Protein AF-0000000072984650 (afdb_homodimer)

Structure (mmCIF, N/CA/C/O backbone):
data_AF-0000000072984650-model_v1
#
loop_
_entity.id
_entity.type
_entity.pdbx_description
1 polymer 'Uncharacterized protein'
#
loop_
_atom_site.group_PDB
_atom_site.id
_atom_site.type_symbol
_atom_site.label_atom_id
_atom_site.label_alt_id
_atom_site.label_comp_id
_atom_site.label_asym_id
_atom_site.label_entity_id
_atom_site.label_seq_id
_atom_site.pdbx_PDB_ins_code
_atom_site.Cartn_x
_atom_site.Cartn_y
_atom_site.Cartn_z
_atom_site.occupancy
_atom_site.B_iso_or_equiv
_atom_site.auth_seq_id
_atom_site.auth_comp_id
_atom_site.auth_asym_id
_atom_site.auth_atom_id
_atom_site.pdbx_PDB_model_num
ATOM 1 N N . MET A 1 1 ? -45.031 -13.312 -34.312 1 31.48 1 MET A N 1
ATOM 2 C CA . MET A 1 1 ? -43.688 -13.422 -34.844 1 31.48 1 MET A CA 1
ATOM 3 C C . MET A 1 1 ? -42.812 -12.281 -34.344 1 31.48 1 MET A C 1
ATOM 5 O O . MET A 1 1 ? -41.562 -12.383 -34.406 1 31.48 1 MET A O 1
ATOM 9 N N . LYS A 1 2 ? -43.344 -11.195 -33.969 1 51.09 2 LYS A N 1
ATOM 10 C CA . LYS A 1 2 ? -42.562 -10.039 -33.531 1 51.09 2 LYS A CA 1
ATOM 11 C C . LYS A 1 2 ? -42 -10.266 -32.125 1 51.09 2 LYS A C 1
ATOM 13 O O . LYS A 1 2 ? -40.875 -9.844 -31.844 1 51.09 2 LYS A O 1
ATOM 18 N N . LYS A 1 3 ? -42.75 -10.883 -31.422 1 61.66 3 LYS A N 1
ATOM 19 C CA . LYS A 1 3 ? -42.312 -11.086 -30.047 1 61.66 3 LYS A CA 1
ATOM 20 C C . LYS A 1 3 ? -41.094 -12.023 -29.984 1 61.66 3 LYS A C 1
ATOM 22 O O . LYS A 1 3 ? -40.219 -11.859 -29.125 1 61.66 3 LYS A O 1
ATOM 27 N N . ASN A 1 4 ? -41.062 -12.828 -30.891 1 61 4 ASN A N 1
ATOM 28 C CA . ASN A 1 4 ? -39.938 -13.781 -30.906 1 61 4 ASN A CA 1
ATOM 29 C C . ASN A 1 4 ? -38.656 -13.141 -31.375 1 61 4 ASN A C 1
ATOM 31 O O . ASN A 1 4 ? -37.562 -13.492 -30.906 1 61 4 ASN A O 1
ATOM 35 N N . ILE A 1 5 ? -38.719 -12.086 -32.156 1 64.81 5 ILE A N 1
ATOM 36 C CA . ILE A 1 5 ? -37.531 -11.398 -32.688 1 64.81 5 ILE A CA 1
ATOM 37 C C . ILE A 1 5 ? -36.906 -10.516 -31.609 1 64.81 5 ILE A C 1
ATOM 39 O O . ILE A 1 5 ? -35.688 -10.445 -31.484 1 64.81 5 ILE A O 1
ATOM 43 N N . ASP A 1 6 ? -37.844 -9.969 -30.734 1 66.31 6 ASP A N 1
ATOM 44 C CA . ASP A 1 6 ? -37.344 -9.078 -29.688 1 66.31 6 ASP A CA 1
ATOM 45 C C . ASP A 1 6 ? -36.562 -9.859 -28.625 1 66.31 6 ASP A C 1
ATOM 47 O O . ASP A 1 6 ? -35.562 -9.398 -28.125 1 66.31 6 ASP A O 1
ATOM 51 N N . PHE A 1 7 ? -36.938 -11.18 -28.516 1 66.88 7 PHE A N 1
ATOM 52 C CA . PHE A 1 7 ? -36.25 -12.023 -27.531 1 66.88 7 PHE A CA 1
ATOM 53 C C . PHE A 1 7 ? -34.875 -12.461 -28.062 1 66.88 7 PHE A C 1
ATOM 55 O O . PHE A 1 7 ? -33.906 -12.5 -27.312 1 66.88 7 PHE A O 1
ATOM 62 N N . GLY A 1 8 ? -34.812 -12.625 -29.266 1 59.78 8 GLY A N 1
ATOM 63 C CA . GLY A 1 8 ? -33.562 -13.023 -29.875 1 59.78 8 GLY A CA 1
ATOM 64 C C . GLY A 1 8 ? -32.5 -11.922 -29.859 1 59.78 8 GLY A C 1
ATOM 65 O O . GLY A 1 8 ? -31.328 -12.188 -29.594 1 59.78 8 GLY A O 1
ATOM 66 N N . LYS A 1 9 ? -32.969 -10.742 -30.047 1 65.94 9 LYS A N 1
ATOM 67 C CA . LYS A 1 9 ? -32.062 -9.594 -30.062 1 65.94 9 LYS A CA 1
ATOM 68 C C . LYS A 1 9 ? -31.547 -9.289 -28.672 1 65.94 9 LYS A C 1
ATOM 70 O O . LYS A 1 9 ? -30.359 -9 -28.5 1 65.94 9 LYS A O 1
ATOM 75 N N . ASN A 1 10 ? -32.438 -9.5 -27.719 1 69 10 ASN A N 1
ATOM 76 C CA . ASN A 1 10 ? -32.031 -9.289 -26.344 1 69 10 ASN A CA 1
ATOM 77 C C . ASN A 1 10 ? -31.047 -10.359 -25.875 1 69 10 ASN A C 1
ATOM 79 O O . ASN A 1 10 ? -30.094 -10.062 -25.141 1 69 10 ASN A O 1
ATOM 83 N N . ALA A 1 11 ? -31.25 -11.531 -26.406 1 66.94 11 ALA A N 1
ATOM 84 C CA . ALA A 1 11 ? -30.359 -12.625 -26.062 1 66.94 11 ALA A CA 1
ATOM 85 C C . ALA A 1 11 ? -28.984 -12.445 -26.719 1 66.94 11 ALA A C 1
ATOM 87 O O . ALA A 1 11 ? -27.953 -12.656 -26.078 1 66.94 11 ALA A O 1
ATOM 88 N N . MET A 1 12 ? -28.969 -11.969 -27.844 1 70.25 12 MET A N 1
ATOM 89 C CA . MET A 1 12 ? -27.734 -11.719 -28.562 1 70.25 12 MET A CA 1
ATOM 90 C C . MET A 1 12 ? -26.953 -10.562 -27.953 1 70.25 12 MET A C 1
ATOM 92 O O . MET A 1 12 ? -25.734 -10.625 -27.828 1 70.25 12 MET A O 1
ATOM 96 N N . GLN A 1 13 ? -27.641 -9.523 -27.5 1 68.12 13 GLN A N 1
ATOM 97 C CA . GLN A 1 13 ? -27.031 -8.367 -26.844 1 68.12 13 GLN A CA 1
ATOM 98 C C . GLN A 1 13 ? -26.453 -8.75 -25.484 1 68.12 13 GLN A C 1
ATOM 100 O O . GLN A 1 13 ? -25.359 -8.305 -25.125 1 68.12 13 GLN A O 1
ATOM 105 N N . GLN A 1 14 ? -27.172 -9.703 -24.797 1 67.62 14 GLN A N 1
ATOM 106 C CA . GLN A 1 14 ? -26.688 -10.18 -23.516 1 67.62 14 GLN A CA 1
ATOM 107 C C . GLN A 1 14 ? -25.469 -11.07 -23.672 1 67.62 14 GLN A C 1
ATOM 109 O O . GLN A 1 14 ? -24.516 -10.977 -22.891 1 67.62 14 GLN A O 1
ATOM 114 N N . ASN A 1 15 ? -25.562 -11.875 -24.672 1 66.75 15 ASN A N 1
ATOM 115 C CA . ASN A 1 15 ? -24.422 -12.734 -24.953 1 66.75 15 ASN A CA 1
ATOM 116 C C . ASN A 1 15 ? -23.188 -11.914 -25.344 1 66.75 15 ASN A C 1
ATOM 118 O O . ASN A 1 15 ? -22.062 -12.234 -24.922 1 66.75 15 ASN A O 1
ATOM 122 N N . THR A 1 16 ? -23.391 -10.938 -26.078 1 66.62 16 THR A N 1
ATOM 123 C CA . THR A 1 16 ? -22.297 -10.07 -26.5 1 66.62 16 THR A CA 1
ATOM 124 C C . THR A 1 16 ? -21.719 -9.297 -25.312 1 66.62 16 THR A C 1
ATOM 126 O O . THR A 1 16 ? -20.516 -9.148 -25.188 1 66.62 16 THR A O 1
ATOM 129 N N . ARG A 1 17 ? -22.656 -8.852 -24.469 1 63.81 17 ARG A N 1
ATOM 130 C CA . ARG A 1 17 ? -22.203 -8.141 -23.266 1 63.81 17 ARG A CA 1
ATOM 131 C C . ARG A 1 17 ? -21.406 -9.062 -22.344 1 63.81 17 ARG A C 1
ATOM 133 O O . ARG A 1 17 ? -20.391 -8.656 -21.781 1 63.81 17 ARG A O 1
ATOM 140 N N . ARG A 1 18 ? -21.922 -10.281 -22.344 1 64.38 18 ARG A N 1
ATOM 141 C CA . ARG A 1 18 ? -21.219 -11.266 -21.516 1 64.38 18 ARG A CA 1
ATOM 142 C C . ARG A 1 18 ? -19.844 -11.562 -22.078 1 64.38 18 ARG A C 1
ATOM 144 O O . ARG A 1 18 ? -18.875 -11.68 -21.328 1 64.38 18 ARG A O 1
ATOM 151 N N . GLU A 1 19 ? -19.781 -11.625 -23.312 1 66.94 19 GLU A N 1
ATOM 152 C CA . GLU A 1 19 ? -18.5 -11.898 -23.969 1 66.94 19 GLU A CA 1
ATOM 153 C C . GLU A 1 19 ? -17.531 -10.75 -23.75 1 66.94 19 GLU A C 1
ATOM 155 O O . GLU A 1 19 ? -16.344 -10.969 -23.5 1 66.94 19 GLU A O 1
ATOM 160 N N . VAL A 1 20 ? -18.016 -9.586 -23.812 1 64 20 VAL A N 1
ATOM 161 C CA . VAL A 1 20 ? -17.172 -8.406 -23.625 1 64 20 VAL A CA 1
ATOM 162 C C . VAL A 1 20 ? -16.688 -8.352 -22.172 1 64 20 VAL A C 1
ATOM 164 O O . VAL A 1 20 ? -15.516 -8.047 -21.922 1 64 20 VAL A O 1
ATOM 167 N N . MET A 1 21 ? -17.516 -8.672 -21.266 1 66.75 21 MET A N 1
ATOM 168 C CA . MET A 1 21 ? -17.156 -8.648 -19.844 1 66.75 21 MET A CA 1
ATOM 169 C C . MET A 1 21 ? -16.109 -9.703 -19.531 1 66.75 21 MET A C 1
ATOM 171 O O . MET A 1 21 ? -15.172 -9.453 -18.766 1 66.75 21 MET A O 1
ATOM 175 N N . VAL A 1 22 ? -16.328 -10.797 -20.234 1 66.88 22 VAL A N 1
ATOM 176 C CA . VAL A 1 22 ? -15.367 -11.883 -20.031 1 66.88 22 VAL A CA 1
ATOM 177 C C . VAL A 1 22 ? -14 -11.469 -20.578 1 66.88 22 VAL A C 1
ATOM 179 O O . VAL A 1 22 ? -12.977 -11.688 -19.922 1 66.88 22 VAL A O 1
ATOM 182 N N . ARG A 1 23 ? -14.047 -10.836 -21.703 1 69.19 23 ARG A N 1
ATOM 183 C CA . ARG A 1 23 ? -12.797 -10.398 -22.312 1 69.19 23 ARG A CA 1
ATOM 184 C C . ARG A 1 23 ? -12.102 -9.352 -21.453 1 69.19 23 ARG A C 1
ATOM 186 O O . ARG A 1 23 ? -10.883 -9.383 -21.281 1 69.19 23 ARG A O 1
ATOM 193 N N . LEU A 1 24 ? -12.875 -8.453 -20.859 1 68.75 24 LEU A N 1
ATOM 194 C CA . LEU A 1 24 ? -12.328 -7.398 -20.016 1 68.75 24 LEU A CA 1
ATOM 195 C C . LEU A 1 24 ? -11.727 -7.98 -18.734 1 68.75 24 LEU A C 1
ATOM 197 O O . LEU A 1 24 ? -10.648 -7.566 -18.312 1 68.75 24 LEU A O 1
ATOM 201 N N . ASN A 1 25 ? -12.414 -8.992 -18.359 1 74.81 25 ASN A N 1
ATOM 202 C CA . ASN A 1 25 ? -11.93 -9.633 -17.141 1 74.81 25 ASN A CA 1
ATOM 203 C C . ASN A 1 25 ? -10.641 -10.414 -17.391 1 74.81 25 ASN A C 1
ATOM 205 O O . ASN A 1 25 ? -9.734 -10.422 -16.547 1 74.81 25 ASN A O 1
ATOM 209 N N . ASN A 1 26 ? -10.57 -10.891 -18.578 1 79.12 26 ASN A N 1
ATOM 210 C CA . ASN A 1 26 ? -9.352 -11.617 -18.906 1 79.12 26 ASN A CA 1
ATOM 211 C C . ASN A 1 26 ? -8.164 -10.672 -19.062 1 79.12 26 ASN A C 1
ATOM 213 O O . ASN A 1 26 ? -7.047 -11 -18.656 1 79.12 26 ASN A O 1
ATOM 217 N N . ARG A 1 27 ? -8.477 -9.602 -19.609 1 82.38 27 ARG A N 1
ATOM 218 C CA . ARG A 1 27 ? -7.414 -8.609 -19.734 1 82.38 27 ARG A CA 1
ATOM 219 C C . ARG A 1 27 ? -6.949 -8.117 -18.375 1 82.38 27 ARG A C 1
ATOM 221 O O . ARG A 1 27 ? -5.746 -7.977 -18.141 1 82.38 27 ARG A O 1
ATOM 228 N N . LYS A 1 28 ? -7.91 -7.93 -17.562 1 86.5 28 LYS A N 1
ATOM 229 C CA . LYS A 1 28 ? -7.57 -7.496 -16.203 1 86.5 28 LYS A CA 1
ATOM 230 C C . LYS A 1 28 ? -6.766 -8.562 -15.477 1 86.5 28 LYS A C 1
ATOM 232 O O . LYS A 1 28 ? -5.824 -8.25 -14.742 1 86.5 28 LYS A O 1
ATOM 237 N N . LEU A 1 29 ? -7.129 -9.703 -15.68 1 88.56 29 LEU A N 1
ATOM 238 C CA . LEU A 1 29 ? -6.422 -10.812 -15.055 1 88.56 29 LEU A CA 1
ATOM 239 C C . LEU A 1 29 ? -4.98 -10.883 -15.539 1 88.56 29 LEU A C 1
ATOM 241 O O . LEU A 1 29 ? -4.062 -11.094 -14.742 1 88.56 29 LEU A O 1
ATOM 245 N N . LYS A 1 30 ? -4.863 -10.703 -16.781 1 87.94 30 LYS A N 1
ATOM 246 C CA . LYS A 1 30 ? -3.518 -10.719 -17.359 1 87.94 30 LYS A CA 1
ATOM 247 C C . LYS A 1 30 ? -2.662 -9.602 -16.75 1 87.94 30 LYS A C 1
ATOM 249 O O . LYS A 1 30 ? -1.501 -9.82 -16.406 1 87.94 30 LYS A O 1
ATOM 254 N N . VAL A 1 31 ? -3.273 -8.5 -16.641 1 88.12 31 VAL A N 1
ATOM 255 C CA . VAL A 1 31 ? -2.561 -7.348 -16.094 1 88.12 31 VAL A CA 1
ATOM 256 C C . VAL A 1 31 ? -2.16 -7.629 -14.648 1 88.12 31 VAL A C 1
ATOM 258 O O . VAL A 1 31 ? -1.045 -7.305 -14.227 1 88.12 31 VAL A O 1
ATOM 261 N N . ILE A 1 32 ? -2.998 -8.227 -13.906 1 91.06 32 ILE A N 1
ATOM 262 C CA . ILE A 1 32 ? -2.727 -8.555 -12.508 1 91.06 32 ILE A CA 1
ATOM 263 C C . ILE A 1 32 ? -1.545 -9.523 -12.422 1 91.06 32 ILE A C 1
ATOM 265 O O . ILE A 1 32 ? -0.647 -9.344 -11.602 1 91.06 32 ILE A O 1
ATOM 269 N N . LEU A 1 33 ? -1.54 -10.453 -13.234 1 90.5 33 LEU A N 1
ATOM 270 C CA . LEU A 1 33 ? -0.474 -11.453 -13.219 1 90.5 33 LEU A CA 1
ATOM 271 C C . LEU A 1 33 ? 0.849 -10.836 -13.664 1 90.5 33 LEU A C 1
ATOM 273 O O . LEU A 1 33 ? 1.899 -11.133 -13.094 1 90.5 33 LEU A O 1
ATOM 277 N N . GLU A 1 34 ? 0.769 -10.016 -14.664 1 90.06 34 GLU A N 1
ATOM 278 C CA . GLU A 1 34 ? 1.969 -9.312 -15.109 1 90.06 34 GLU A CA 1
ATOM 279 C C . GLU A 1 34 ? 2.52 -8.406 -14.016 1 90.06 34 GLU A C 1
ATOM 281 O O . GLU A 1 34 ? 3.732 -8.336 -13.805 1 90.06 34 GLU A O 1
ATOM 286 N N . ASN A 1 35 ? 1.611 -7.742 -13.367 1 90.56 35 ASN A N 1
ATOM 287 C CA . ASN A 1 35 ? 2.016 -6.902 -12.25 1 90.56 35 ASN A CA 1
ATOM 288 C C . ASN A 1 35 ? 2.66 -7.727 -11.133 1 90.56 35 ASN A C 1
ATOM 290 O O . ASN A 1 35 ? 3.641 -7.293 -10.523 1 90.56 35 ASN A O 1
ATOM 294 N N . THR A 1 36 ? 2.09 -8.852 -10.883 1 93.69 36 THR A N 1
ATOM 295 C CA . THR A 1 36 ? 2.643 -9.719 -9.844 1 93.69 36 THR A CA 1
ATOM 296 C C . THR A 1 36 ? 4.047 -10.18 -10.219 1 93.69 36 THR A C 1
ATOM 298 O O . THR A 1 36 ? 4.945 -10.203 -9.375 1 93.69 36 THR A O 1
ATOM 301 N N . GLU A 1 37 ? 4.188 -10.5 -11.445 1 93.5 37 GLU A N 1
ATOM 302 C CA . GLU A 1 37 ? 5.508 -10.898 -11.922 1 93.5 37 GLU A CA 1
ATOM 303 C C . GLU A 1 37 ? 6.52 -9.766 -11.766 1 93.5 37 GLU A C 1
ATOM 305 O O . GLU A 1 37 ? 7.656 -9.992 -11.344 1 93.5 37 GLU A O 1
ATOM 310 N N . GLN A 1 38 ? 6.098 -8.625 -12.102 1 93.75 38 GLN A N 1
ATOM 311 C CA . GLN A 1 38 ? 6.969 -7.465 -11.961 1 93.75 38 GLN A CA 1
ATOM 312 C C . GLN A 1 38 ? 7.359 -7.242 -10.508 1 93.75 38 GLN A C 1
ATOM 314 O O . GLN A 1 38 ? 8.523 -6.973 -10.203 1 93.75 38 GLN A O 1
ATOM 319 N N . VAL A 1 39 ? 6.43 -7.344 -9.641 1 94.5 39 VAL A N 1
ATOM 320 C CA . VAL A 1 39 ? 6.688 -7.145 -8.219 1 94.5 39 VAL A CA 1
ATOM 321 C C . VAL A 1 39 ? 7.668 -8.203 -7.723 1 94.5 39 VAL A C 1
ATOM 323 O O . VAL A 1 39 ? 8.562 -7.906 -6.922 1 94.5 39 VAL A O 1
ATOM 326 N N . ILE A 1 40 ? 7.492 -9.398 -8.172 1 95.38 40 ILE A N 1
ATOM 327 C CA . ILE A 1 40 ? 8.383 -10.484 -7.773 1 95.38 40 ILE A CA 1
ATOM 328 C C . ILE A 1 40 ? 9.805 -10.188 -8.258 1 95.38 40 ILE A C 1
ATOM 330 O O . ILE A 1 40 ? 10.773 -10.391 -7.516 1 95.38 40 ILE A O 1
ATOM 334 N N . ASN A 1 41 ? 9.898 -9.695 -9.453 1 95.06 41 ASN A N 1
ATOM 335 C CA . ASN A 1 41 ? 11.211 -9.305 -9.969 1 95.06 41 ASN A CA 1
ATOM 336 C C . ASN A 1 41 ? 11.836 -8.195 -9.141 1 95.06 41 ASN A C 1
ATOM 338 O O . ASN A 1 41 ? 13.039 -8.219 -8.867 1 95.06 41 ASN A O 1
ATOM 342 N N . HIS A 1 42 ? 11.055 -7.227 -8.812 1 96.12 42 HIS A N 1
ATOM 343 C CA . HIS A 1 42 ? 11.516 -6.164 -7.93 1 96.12 42 HIS A CA 1
ATOM 344 C C . HIS A 1 42 ? 11.984 -6.727 -6.59 1 96.12 42 HIS A C 1
ATOM 346 O O . HIS A 1 42 ? 13.047 -6.344 -6.086 1 96.12 42 HIS A O 1
ATOM 352 N N . LEU A 1 43 ? 11.164 -7.613 -6.02 1 96.62 43 LEU A N 1
ATOM 353 C CA . LEU A 1 43 ? 11.445 -8.188 -4.711 1 96.62 43 LEU A CA 1
ATOM 354 C C . LEU A 1 43 ? 12.758 -8.961 -4.719 1 96.62 43 LEU A C 1
ATOM 356 O O . LEU A 1 43 ? 13.555 -8.852 -3.789 1 96.62 43 LEU A O 1
ATOM 360 N N . ASP A 1 44 ? 12.961 -9.719 -5.785 1 96.25 44 ASP A N 1
ATOM 361 C CA . ASP A 1 44 ? 14.211 -10.453 -5.926 1 96.25 44 ASP A CA 1
ATOM 362 C C . ASP A 1 44 ? 15.414 -9.508 -5.883 1 96.25 44 ASP A C 1
ATOM 364 O O . ASP A 1 44 ? 16.375 -9.758 -5.16 1 96.25 44 ASP A O 1
ATOM 368 N N . PHE A 1 45 ? 15.336 -8.516 -6.605 1 97.19 45 PHE A N 1
ATOM 369 C CA . PHE A 1 45 ? 16.406 -7.523 -6.633 1 97.19 45 PHE A CA 1
ATOM 370 C C . PHE A 1 45 ? 16.562 -6.871 -5.266 1 97.19 45 PHE A C 1
ATOM 372 O O . PHE A 1 45 ? 17.688 -6.715 -4.777 1 97.19 45 PHE A O 1
ATOM 379 N N . ASP A 1 46 ? 15.445 -6.418 -4.672 1 97.19 46 ASP A N 1
ATOM 380 C CA . ASP A 1 46 ? 15.477 -5.711 -3.396 1 97.19 46 ASP A CA 1
ATOM 381 C C . ASP A 1 46 ? 16.078 -6.59 -2.297 1 97.19 46 ASP A C 1
ATOM 383 O O . ASP A 1 46 ? 16.766 -6.094 -1.408 1 97.19 46 ASP A O 1
ATOM 387 N N . LEU A 1 47 ? 15.766 -7.859 -2.354 1 97.06 47 LEU A N 1
ATOM 388 C CA . LEU A 1 47 ? 16.312 -8.781 -1.362 1 97.06 47 LEU A CA 1
ATOM 389 C C . LEU A 1 47 ? 17.828 -8.875 -1.483 1 97.06 47 LEU A C 1
ATOM 391 O O . LEU A 1 47 ? 18.531 -8.977 -0.475 1 97.06 47 LEU A O 1
ATOM 395 N N . GLU A 1 48 ? 18.328 -8.875 -2.686 1 96.5 48 GLU A N 1
ATOM 396 C CA . GLU A 1 48 ? 19.766 -8.859 -2.902 1 96.5 48 GLU A CA 1
ATOM 397 C C . GLU A 1 48 ? 20.391 -7.582 -2.342 1 96.5 48 GLU A C 1
ATOM 399 O O . GLU A 1 48 ? 21.438 -7.633 -1.683 1 96.5 48 GLU A O 1
ATOM 404 N N . GLN A 1 49 ? 19.766 -6.445 -2.627 1 96.31 49 GLN A N 1
ATOM 405 C CA . GLN A 1 49 ? 20.25 -5.16 -2.135 1 96.31 49 GLN A CA 1
ATOM 406 C C . GLN A 1 49 ? 20.234 -5.117 -0.609 1 96.31 49 GLN A C 1
ATOM 408 O O . GLN A 1 49 ? 21.141 -4.559 0.01 1 96.31 49 GLN A O 1
ATOM 413 N N . TYR A 1 50 ? 19.188 -5.691 -0.063 1 96.38 50 TYR A N 1
ATOM 414 C CA . TYR A 1 50 ? 19.016 -5.688 1.387 1 96.38 50 TYR A CA 1
ATOM 415 C C . TYR A 1 50 ? 20.219 -6.336 2.076 1 96.38 50 TYR A C 1
ATOM 417 O O . TYR A 1 50 ? 20.609 -5.914 3.164 1 96.38 50 TYR A O 1
ATOM 425 N N . GLU A 1 51 ? 20.797 -7.324 1.541 1 94.75 51 GLU A N 1
ATOM 426 C CA . GLU A 1 51 ? 21.922 -8.039 2.111 1 94.75 51 GLU A CA 1
ATOM 427 C C . GLU A 1 51 ? 23.203 -7.203 2.031 1 94.75 51 GLU A C 1
ATOM 429 O O . GLU A 1 51 ? 24.109 -7.359 2.852 1 94.75 51 GLU A O 1
ATOM 434 N N . GLU A 1 52 ? 23.25 -6.273 1.106 1 94.88 52 GLU A N 1
ATOM 435 C CA . GLU A 1 52 ? 24.469 -5.527 0.826 1 94.88 52 GLU A CA 1
ATOM 436 C C . GLU A 1 52 ? 24.453 -4.156 1.502 1 94.88 52 GLU A C 1
ATOM 438 O O . GLU A 1 52 ? 25.5 -3.6 1.822 1 94.88 52 GLU A O 1
ATOM 443 N N . LEU A 1 53 ? 23.297 -3.605 1.669 1 94.38 53 LEU A N 1
ATOM 444 C CA . LEU A 1 53 ? 23.156 -2.24 2.162 1 94.38 53 LEU A CA 1
ATOM 445 C C . LEU A 1 53 ? 23.234 -2.199 3.684 1 94.38 53 LEU A C 1
ATOM 447 O O . LEU A 1 53 ? 23.078 -3.23 4.344 1 94.38 53 LEU A O 1
ATOM 451 N N . ASP A 1 54 ? 23.547 -1.007 4.211 1 94.19 54 ASP A N 1
ATOM 452 C CA . ASP A 1 54 ? 23.578 -0.771 5.652 1 94.19 54 ASP A CA 1
ATOM 453 C C . ASP A 1 54 ? 22.953 0.574 6.004 1 94.19 54 ASP A C 1
ATOM 455 O O . ASP A 1 54 ? 22.625 1.36 5.117 1 94.19 54 ASP A O 1
ATOM 459 N N . GLY A 1 55 ? 22.656 0.738 7.32 1 94.12 55 GLY A N 1
ATOM 460 C CA . GLY A 1 55 ? 22.156 2.018 7.805 1 94.12 55 GLY A CA 1
ATOM 461 C C . GLY A 1 55 ? 20.828 2.408 7.199 1 94.12 55 GLY A C 1
ATOM 462 O O . GLY A 1 55 ? 19.938 1.569 7.055 1 94.12 55 GLY A O 1
ATOM 463 N N . ARG A 1 56 ? 20.656 3.633 6.875 1 94.25 56 ARG A N 1
ATOM 464 C CA . ARG A 1 56 ? 19.391 4.18 6.41 1 94.25 56 ARG A CA 1
ATOM 465 C C . ARG A 1 56 ? 19.031 3.652 5.023 1 94.25 56 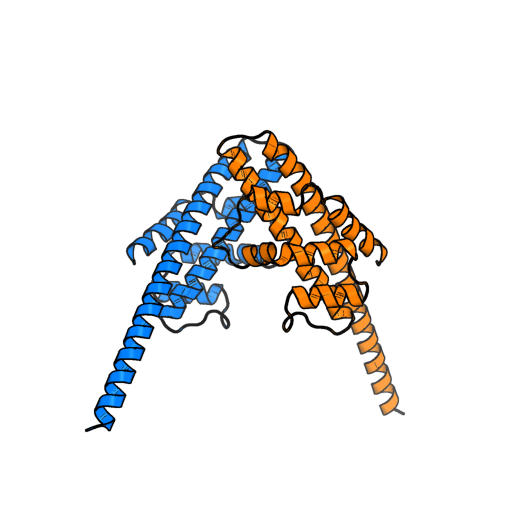AR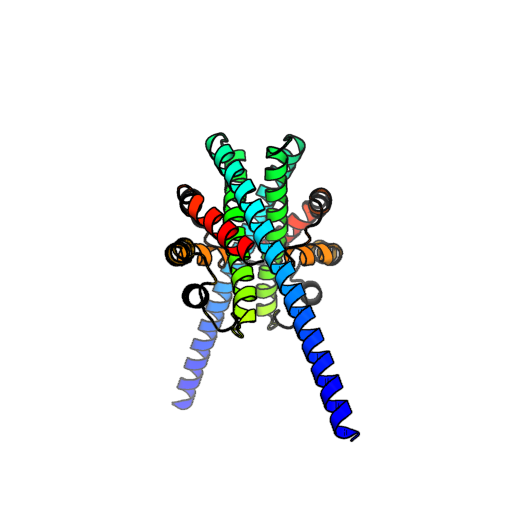G A C 1
ATOM 467 O O . ARG A 1 56 ? 17.859 3.506 4.688 1 94.25 56 ARG A O 1
ATOM 474 N N . LYS A 1 57 ? 20.016 3.34 4.281 1 94.88 57 LYS A N 1
ATOM 475 C CA . LYS A 1 57 ? 19.766 2.76 2.965 1 94.88 57 LYS A CA 1
ATOM 476 C C . LYS A 1 57 ? 19.141 1.372 3.088 1 94.88 57 LYS A C 1
ATOM 478 O O . LYS A 1 57 ? 18.266 1.007 2.301 1 94.88 57 LYS A O 1
ATOM 483 N N . LYS A 1 58 ? 19.641 0.654 4.062 1 95.38 58 LYS A N 1
ATOM 484 C CA . LYS A 1 58 ? 19.047 -0.655 4.324 1 95.38 58 LYS A CA 1
ATOM 485 C C . LYS A 1 58 ? 17.594 -0.521 4.797 1 95.38 58 LYS A C 1
ATOM 487 O O . LYS A 1 58 ? 16.734 -1.315 4.41 1 95.38 58 LYS A O 1
ATOM 492 N N . GLU A 1 59 ? 17.359 0.473 5.594 1 94.69 59 GLU A N 1
ATOM 493 C CA . GLU A 1 59 ? 16 0.738 6.043 1 94.69 59 GLU A CA 1
ATOM 494 C C . GLU A 1 59 ? 15.086 1.082 4.871 1 94.69 59 GLU A C 1
ATOM 496 O O . GLU A 1 59 ? 13.938 0.648 4.824 1 94.69 59 GLU A O 1
ATOM 501 N N . MET A 1 60 ? 15.586 1.847 3.986 1 95.5 60 MET A N 1
ATOM 502 C CA . MET A 1 60 ? 14.836 2.189 2.779 1 95.5 60 MET A CA 1
ATOM 503 C C . MET A 1 60 ? 14.492 0.938 1.979 1 95.5 60 MET A C 1
ATOM 505 O O . MET A 1 60 ? 13.352 0.768 1.551 1 95.5 60 MET A O 1
ATOM 509 N N . CYS A 1 61 ? 15.484 0.132 1.837 1 96.19 61 CYS A N 1
ATOM 510 C CA . CYS A 1 61 ? 15.281 -1.128 1.13 1 96.19 61 CYS A CA 1
ATOM 511 C C . CYS A 1 61 ? 14.266 -2.002 1.854 1 96.19 61 CYS A C 1
ATOM 513 O O . CYS A 1 61 ? 13.422 -2.635 1.218 1 96.19 61 CYS A O 1
ATOM 515 N N . ALA A 1 62 ? 14.336 -1.98 3.172 1 95.31 62 ALA A N 1
ATOM 516 C CA . ALA A 1 62 ? 13.391 -2.748 3.979 1 95.31 62 ALA A CA 1
ATOM 517 C C . ALA A 1 62 ? 11.953 -2.299 3.717 1 95.31 62 ALA A C 1
ATOM 519 O O . ALA A 1 62 ? 11.047 -3.127 3.625 1 95.31 62 ALA A O 1
ATOM 520 N N . ARG A 1 63 ? 11.75 -1.062 3.611 1 93.25 63 ARG A N 1
ATOM 521 C CA . ARG A 1 63 ? 10.414 -0.54 3.346 1 93.25 63 ARG A CA 1
ATOM 522 C C . ARG A 1 63 ? 9.93 -0.966 1.966 1 93.25 63 ARG A C 1
ATOM 524 O O . ARG A 1 63 ? 8.742 -1.27 1.787 1 93.25 63 ARG A O 1
ATOM 531 N N . THR A 1 64 ? 10.844 -0.982 1.039 1 95 64 THR A N 1
ATOM 532 C CA . THR A 1 64 ? 10.484 -1.423 -0.306 1 95 64 THR A CA 1
ATOM 533 C C . THR A 1 64 ? 10.078 -2.893 -0.303 1 95 64 THR A C 1
ATOM 535 O O . THR A 1 64 ? 9.102 -3.27 -0.955 1 95 64 THR A O 1
ATOM 538 N N . ILE A 1 65 ? 10.812 -3.658 0.387 1 94.62 65 ILE A N 1
ATOM 539 C CA . ILE A 1 65 ? 10.516 -5.082 0.492 1 94.62 65 ILE A CA 1
ATOM 540 C C . ILE A 1 65 ? 9.141 -5.281 1.12 1 94.62 65 ILE A C 1
ATOM 542 O O . ILE A 1 65 ? 8.336 -6.074 0.628 1 94.62 65 ILE A O 1
ATOM 546 N N . ARG A 1 66 ? 8.922 -4.562 2.17 1 92.62 66 ARG A N 1
ATOM 547 C CA . ARG A 1 66 ? 7.617 -4.625 2.822 1 92.62 66 ARG A CA 1
ATOM 548 C C . ARG A 1 66 ? 6.496 -4.305 1.84 1 92.62 66 ARG A C 1
ATOM 550 O O . ARG A 1 66 ? 5.492 -5.016 1.782 1 92.62 66 ARG A O 1
ATOM 557 N N . ASN A 1 67 ? 6.668 -3.293 1.073 1 92 67 ASN A N 1
ATOM 558 C CA . ASN A 1 67 ? 5.656 -2.869 0.111 1 92 67 ASN A CA 1
ATOM 559 C C . ASN A 1 67 ? 5.477 -3.898 -1.002 1 92 67 ASN A C 1
ATOM 561 O O . ASN A 1 67 ? 4.363 -4.109 -1.484 1 92 67 ASN A O 1
ATOM 565 N N . ASP A 1 68 ? 6.559 -4.461 -1.433 1 93.62 68 ASP A N 1
ATOM 566 C CA . ASP A 1 68 ? 6.473 -5.496 -2.459 1 93.62 68 ASP A CA 1
ATOM 567 C C . ASP A 1 68 ? 5.641 -6.68 -1.978 1 93.62 68 ASP A C 1
ATOM 569 O O . ASP A 1 68 ? 4.77 -7.168 -2.701 1 93.62 68 ASP A O 1
ATOM 573 N N . ILE A 1 69 ? 5.887 -7.113 -0.762 1 93.31 69 ILE A N 1
ATOM 574 C CA . ILE A 1 69 ? 5.148 -8.242 -0.203 1 93.31 69 ILE A CA 1
ATOM 575 C C . ILE A 1 69 ? 3.674 -7.863 -0.052 1 93.31 69 ILE A C 1
ATOM 577 O O . ILE A 1 69 ? 2.789 -8.656 -0.382 1 93.31 69 ILE A O 1
ATOM 581 N N . ALA A 1 70 ? 3.457 -6.668 0.421 1 91.25 70 ALA A N 1
ATOM 582 C CA . ALA A 1 70 ? 2.084 -6.184 0.516 1 91.25 70 ALA A CA 1
ATOM 583 C C . ALA A 1 70 ? 1.396 -6.211 -0.846 1 91.25 70 ALA A C 1
ATOM 585 O O . ALA A 1 70 ? 0.235 -6.613 -0.954 1 91.25 70 ALA A O 1
ATOM 586 N N . ASP A 1 71 ? 2.062 -5.785 -1.869 1 91.62 71 ASP A N 1
ATOM 587 C CA . ASP A 1 71 ? 1.511 -5.734 -3.221 1 91.62 71 ASP A CA 1
ATOM 588 C C . ASP A 1 71 ? 1.191 -7.137 -3.734 1 91.62 71 ASP A C 1
ATOM 590 O O . ASP A 1 71 ? 0.221 -7.328 -4.469 1 91.62 71 ASP A O 1
ATOM 594 N N . ILE A 1 72 ? 2.018 -8.086 -3.408 1 93.62 72 ILE A N 1
ATOM 595 C CA . ILE A 1 72 ? 1.755 -9.469 -3.814 1 93.62 72 ILE A CA 1
ATOM 596 C C . ILE A 1 72 ? 0.415 -9.922 -3.246 1 93.62 72 ILE A C 1
ATOM 598 O O . ILE A 1 72 ? -0.404 -10.508 -3.961 1 93.62 72 ILE A O 1
ATOM 602 N N . PHE A 1 73 ? 0.152 -9.594 -1.992 1 92.44 73 PHE A N 1
ATOM 603 C CA . PHE A 1 73 ? -1.109 -9.977 -1.37 1 92.44 73 PHE A CA 1
ATOM 604 C C . PHE A 1 73 ? -2.275 -9.227 -2 1 92.44 73 PHE A C 1
ATOM 606 O O . PHE A 1 73 ? -3.342 -9.797 -2.229 1 92.44 73 PHE A O 1
ATOM 613 N N . LYS A 1 74 ? -2.041 -7.988 -2.205 1 91.94 74 LYS A N 1
ATOM 614 C CA . LYS A 1 74 ? -3.092 -7.195 -2.834 1 91.94 74 LYS A CA 1
ATOM 615 C C . LYS A 1 74 ? -3.434 -7.73 -4.223 1 91.94 74 LYS A C 1
ATOM 617 O O . LYS A 1 74 ? -4.609 -7.844 -4.578 1 91.94 74 LYS A O 1
ATOM 622 N N . ASN A 1 75 ? -2.439 -7.984 -4.992 1 92.62 75 ASN A N 1
ATOM 623 C CA . ASN A 1 75 ? -2.648 -8.555 -6.32 1 92.62 75 ASN A CA 1
ATOM 624 C C . ASN A 1 75 ? -3.375 -9.891 -6.246 1 92.62 75 ASN A C 1
ATOM 626 O O . ASN A 1 75 ? -4.203 -10.203 -7.105 1 92.62 75 ASN A O 1
ATOM 630 N N . LEU A 1 76 ? -3.014 -10.68 -5.27 1 94.12 76 LEU A N 1
ATOM 631 C CA . LEU A 1 76 ? -3.689 -11.961 -5.078 1 94.12 76 LEU A CA 1
ATOM 632 C C . LEU A 1 76 ? -5.168 -11.75 -4.762 1 94.12 76 LEU A C 1
ATOM 634 O O . LEU A 1 76 ? -6.023 -12.484 -5.258 1 94.12 76 LEU A O 1
ATOM 638 N N . GLU A 1 77 ? -5.473 -10.773 -3.951 1 92.94 77 GLU A N 1
ATOM 639 C CA . GLU A 1 77 ? -6.859 -10.445 -3.646 1 92.94 77 GLU A CA 1
ATOM 640 C C . GLU A 1 77 ? -7.625 -10.055 -4.91 1 92.94 77 GLU A C 1
ATOM 642 O O . GLU A 1 77 ? -8.75 -10.516 -5.129 1 92.94 77 GLU A O 1
ATOM 647 N N . ASP A 1 78 ? -7.008 -9.219 -5.676 1 91.31 78 ASP A N 1
ATOM 648 C CA . ASP A 1 78 ? -7.617 -8.805 -6.934 1 91.31 78 ASP A CA 1
ATOM 649 C C . ASP A 1 78 ? -7.816 -9.992 -7.867 1 91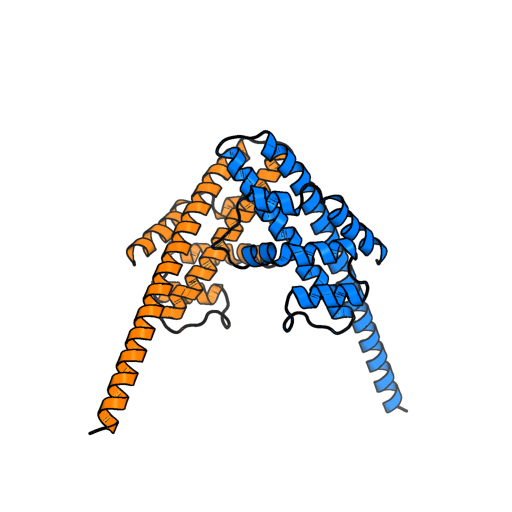.31 78 ASP A C 1
ATOM 651 O O . ASP A 1 78 ? -8.844 -10.094 -8.547 1 91.31 78 ASP A O 1
ATOM 655 N N . TYR A 1 79 ? -6.785 -10.836 -7.902 1 93.31 79 TYR A N 1
ATOM 656 C CA . TYR A 1 79 ? -6.867 -12.055 -8.695 1 93.31 79 TYR A CA 1
ATOM 657 C C . TYR A 1 79 ? -8.047 -12.906 -8.266 1 93.31 79 TYR A C 1
ATOM 659 O O . TYR A 1 79 ? -8.852 -13.336 -9.094 1 93.31 79 TYR A O 1
ATOM 667 N N . LEU A 1 80 ? -8.18 -13.133 -6.977 1 93.88 80 LEU A N 1
ATOM 668 C CA . LEU A 1 80 ? -9.25 -13.961 -6.434 1 93.88 80 LEU A CA 1
ATOM 669 C C . LEU A 1 80 ? -10.617 -13.344 -6.73 1 93.88 80 LEU A C 1
ATOM 671 O O . LEU A 1 80 ? -11.555 -14.062 -7.086 1 93.88 80 LEU A O 1
ATOM 675 N N . ALA A 1 81 ? -10.695 -12.047 -6.582 1 92.88 81 ALA A N 1
ATOM 676 C CA . ALA A 1 81 ? -11.961 -11.367 -6.859 1 92.88 81 ALA A CA 1
ATOM 677 C C . ALA A 1 81 ? -12.406 -11.602 -8.297 1 92.88 81 ALA A C 1
ATOM 679 O O . ALA A 1 81 ? -13.586 -11.867 -8.555 1 92.88 81 ALA A O 1
ATOM 680 N N . LEU A 1 82 ? -11.477 -11.555 -9.18 1 91.44 82 LEU A N 1
ATOM 681 C CA . LEU A 1 82 ? -11.797 -11.664 -10.594 1 91.44 82 LEU A CA 1
ATOM 682 C C . LEU A 1 82 ? -12.133 -13.102 -10.969 1 91.44 82 LEU A C 1
ATOM 684 O O . LEU A 1 82 ? -13.109 -13.352 -11.672 1 91.44 82 LEU A O 1
ATOM 688 N N . VAL A 1 83 ? -11.344 -14.055 -10.516 1 91.19 83 VAL A N 1
ATOM 689 C CA . VAL A 1 83 ? -11.531 -15.43 -10.945 1 91.19 83 VAL A CA 1
ATOM 690 C C . VAL A 1 83 ? -12.781 -16.016 -10.289 1 91.19 83 VAL A C 1
ATOM 692 O O . VAL A 1 83 ? -13.5 -16.797 -10.906 1 91.19 83 VAL A O 1
ATOM 695 N N . LEU A 1 84 ? -13.047 -15.617 -9.078 1 92.5 84 LEU A N 1
ATOM 696 C CA . LEU A 1 84 ? -14.234 -16.125 -8.406 1 92.5 84 LEU A CA 1
ATOM 697 C C . LEU A 1 84 ? -15.5 -15.484 -8.984 1 92.5 84 LEU A C 1
ATOM 699 O O . LEU A 1 84 ? -16.547 -16.125 -9.055 1 92.5 84 LEU A O 1
ATOM 703 N N . LYS A 1 85 ? -15.391 -14.25 -9.359 1 90.25 85 LYS A N 1
ATOM 704 C CA . LYS A 1 85 ? -16.516 -13.594 -10.016 1 90.25 85 LYS A CA 1
ATOM 705 C C . LYS A 1 85 ? -16.953 -14.352 -11.266 1 90.25 85 LYS A C 1
ATOM 707 O O . LYS A 1 85 ? -18.141 -14.406 -11.586 1 90.25 85 LYS A O 1
ATOM 712 N N . LYS A 1 86 ? -16.062 -14.938 -11.938 1 86.12 86 LYS A N 1
ATOM 713 C CA . LYS A 1 86 ? -16.344 -15.695 -13.148 1 86.12 86 LYS A CA 1
ATOM 714 C C . LYS A 1 86 ? -17.266 -16.875 -12.852 1 86.12 86 LYS A C 1
ATOM 716 O O . LYS A 1 86 ? -17.969 -17.375 -13.742 1 86.12 86 LYS A O 1
ATOM 721 N N . ILE A 1 87 ? -17.234 -17.328 -11.648 1 88.5 87 ILE A N 1
ATOM 722 C CA . ILE A 1 87 ? -18.062 -18.484 -11.312 1 88.5 87 ILE A CA 1
ATOM 723 C C . ILE A 1 87 ? -19.219 -18.047 -10.414 1 88.5 87 ILE A C 1
ATOM 725 O O . ILE A 1 87 ? -19.797 -18.859 -9.688 1 88.5 87 ILE A O 1
ATOM 729 N N . GLY A 1 88 ? -19.406 -16.766 -10.312 1 87.94 88 GLY A N 1
ATOM 730 C CA . GLY A 1 88 ? -20.594 -16.234 -9.656 1 87.94 88 GLY A CA 1
ATOM 731 C C . GLY A 1 88 ? -20.406 -15.984 -8.172 1 87.94 88 GLY A C 1
ATOM 732 O O . GLY A 1 88 ? -21.375 -15.852 -7.426 1 87.94 88 GLY A O 1
ATOM 733 N N . VAL A 1 89 ? -19.203 -16 -7.754 1 90.19 89 VAL A N 1
ATOM 734 C CA . VAL A 1 89 ? -18.922 -15.797 -6.336 1 90.19 89 VAL A CA 1
ATOM 735 C C . VAL A 1 89 ? -18.359 -14.398 -6.113 1 90.19 89 VAL A C 1
ATOM 737 O O . VAL A 1 89 ? -17.406 -13.992 -6.789 1 90.19 89 VAL A O 1
ATOM 740 N N . PHE A 1 90 ? -18.984 -13.719 -5.211 1 90.75 90 PHE A N 1
ATOM 741 C CA . PHE A 1 90 ? -18.5 -12.391 -4.844 1 90.75 90 PHE A CA 1
ATOM 742 C C . PHE A 1 90 ? -17.703 -12.438 -3.543 1 90.75 90 PHE A C 1
ATOM 744 O O . PHE A 1 90 ? -18.141 -13.062 -2.57 1 90.75 90 PHE A O 1
ATOM 751 N N . VAL A 1 91 ? -16.562 -11.742 -3.535 1 90.31 91 VAL A N 1
ATOM 752 C CA . VAL A 1 91 ? -15.609 -11.898 -2.447 1 90.31 91 VAL A CA 1
ATOM 753 C C . VAL A 1 91 ? -16.016 -11 -1.274 1 90.31 91 VAL A C 1
ATOM 755 O O . VAL A 1 91 ? -15.555 -11.203 -0.148 1 90.31 91 VAL A O 1
ATOM 758 N N . ASN A 1 92 ? -16.859 -9.977 -1.385 1 86.44 92 ASN A N 1
ATOM 759 C CA . ASN A 1 92 ? -17.188 -8.984 -0.363 1 86.44 92 ASN A CA 1
ATOM 760 C C . ASN A 1 92 ? -17.828 -9.633 0.86 1 86.44 92 ASN A C 1
ATOM 762 O O . ASN A 1 92 ? -17.75 -9.094 1.966 1 86.44 92 ASN A O 1
ATOM 766 N N . ASP A 1 93 ? -18.344 -10.773 0.807 1 85.5 93 ASP A N 1
ATOM 767 C CA . ASP A 1 93 ? -19.047 -11.414 1.918 1 85.5 93 ASP A CA 1
ATOM 768 C C . ASP A 1 93 ? -18.234 -12.594 2.455 1 85.5 93 ASP A C 1
ATOM 770 O O . ASP A 1 93 ? -18.766 -13.445 3.168 1 85.5 93 ASP A O 1
ATOM 774 N N . LYS A 1 94 ? -16.969 -12.656 2.07 1 91.75 94 LYS A N 1
ATOM 775 C CA . LYS A 1 94 ? -16.156 -13.812 2.447 1 91.75 94 LYS A CA 1
ATOM 776 C C . LYS A 1 94 ? -14.828 -13.375 3.039 1 91.75 94 LYS A C 1
ATOM 778 O O . LYS A 1 94 ? -14.297 -12.32 2.689 1 91.75 94 LYS A O 1
ATOM 783 N N . SER A 1 95 ? -14.398 -14.227 3.941 1 92.25 95 SER A N 1
ATOM 784 C CA . SER A 1 95 ? -13.039 -13.992 4.43 1 92.25 95 SER A CA 1
ATOM 785 C C . SER A 1 95 ? -12 -14.32 3.363 1 92.25 95 SER A C 1
ATOM 787 O O . SER A 1 95 ? -12.281 -15.07 2.426 1 92.25 95 SER A O 1
ATOM 789 N N . PHE A 1 96 ? -10.883 -13.797 3.496 1 93.38 96 PHE A N 1
ATOM 790 C CA . PHE A 1 96 ? -9.789 -14.086 2.574 1 93.38 96 PHE A CA 1
ATOM 791 C C . PHE A 1 96 ? -9.492 -15.578 2.535 1 93.38 96 PHE A C 1
ATOM 793 O O . PHE A 1 96 ? -9.312 -16.156 1.458 1 93.38 96 PHE A O 1
ATOM 800 N N . LYS A 1 97 ? -9.453 -16.156 3.686 1 94.81 97 LYS A N 1
ATOM 801 C CA . LYS A 1 97 ? -9.211 -17.594 3.789 1 94.81 97 LYS A CA 1
ATOM 802 C C . LYS A 1 97 ? -10.273 -18.391 3.031 1 94.81 97 LYS A C 1
ATOM 804 O O . LYS A 1 97 ? -9.945 -19.328 2.311 1 94.81 97 LYS A O 1
ATOM 809 N N . ASP A 1 98 ? -11.508 -18 3.139 1 95.94 98 ASP A N 1
ATOM 810 C CA . ASP A 1 98 ? -12.602 -18.672 2.441 1 95.94 98 ASP A CA 1
ATOM 811 C C . ASP A 1 98 ? -12.445 -18.547 0.928 1 95.94 98 ASP A C 1
ATOM 813 O O . ASP A 1 98 ? -12.703 -19.5 0.191 1 95.94 98 ASP A O 1
ATOM 817 N N . CYS A 1 99 ? -12.047 -17.391 0.525 1 96.12 99 CYS A N 1
ATOM 818 C CA . CYS A 1 99 ? -11.828 -17.172 -0.899 1 96.12 99 CYS A CA 1
ATOM 819 C C . CYS A 1 99 ? -10.734 -18.078 -1.439 1 96.12 99 CYS A C 1
ATOM 821 O O . CYS A 1 99 ? -10.875 -18.656 -2.518 1 96.12 99 CYS A O 1
ATOM 823 N N . ILE A 1 100 ? -9.68 -18.219 -0.652 1 96.62 100 ILE A N 1
ATOM 824 C CA . ILE A 1 100 ? -8.578 -19.094 -1.063 1 96.62 100 ILE A CA 1
ATOM 825 C C . ILE A 1 100 ? -9.055 -20.531 -1.141 1 96.62 100 ILE A C 1
ATOM 827 O O . ILE A 1 100 ? -8.805 -21.234 -2.129 1 96.62 100 ILE A O 1
ATOM 831 N N . ASN A 1 101 ? -9.781 -20.922 -0.156 1 96.81 101 ASN A N 1
ATOM 832 C CA . ASN A 1 101 ? -10.266 -22.297 -0.124 1 96.81 101 ASN A CA 1
ATOM 833 C C . ASN A 1 101 ? -11.188 -22.594 -1.305 1 96.81 101 ASN A C 1
ATOM 835 O O . ASN A 1 101 ? -11.086 -23.656 -1.923 1 96.81 101 ASN A O 1
ATOM 839 N N . LEU A 1 102 ? -12 -21.672 -1.548 1 95.75 102 LEU A N 1
ATOM 840 C CA . LEU A 1 102 ? -12.906 -21.844 -2.678 1 95.75 102 LEU A CA 1
ATOM 841 C C . LEU A 1 102 ? -12.133 -21.922 -3.99 1 95.75 102 LEU A C 1
ATOM 843 O O . LEU A 1 102 ? -12.445 -22.75 -4.852 1 95.75 102 LEU A O 1
ATOM 847 N N . ALA A 1 103 ? -11.188 -21.062 -4.16 1 94.94 103 ALA A N 1
ATOM 848 C CA . ALA A 1 103 ? -10.375 -21.047 -5.371 1 94.94 103 ALA A CA 1
ATOM 849 C C . ALA A 1 103 ? -9.602 -22.359 -5.523 1 94.94 103 ALA A C 1
ATOM 851 O O . ALA A 1 103 ? -9.438 -22.875 -6.633 1 94.94 103 ALA A O 1
ATOM 852 N N . LEU A 1 104 ? -9.117 -22.859 -4.406 1 95.19 104 LEU A N 1
ATOM 853 C CA . LEU A 1 104 ? -8.43 -24.156 -4.418 1 95.19 104 LEU A CA 1
ATOM 854 C C . LEU A 1 104 ? -9.383 -25.266 -4.832 1 95.19 104 LEU A C 1
ATOM 856 O O . LEU A 1 104 ? -9.047 -26.094 -5.691 1 95.19 104 LEU A O 1
ATOM 860 N N . ASP A 1 105 ? -10.562 -25.234 -4.344 1 95.38 105 ASP A N 1
ATOM 861 C CA . ASP A 1 105 ? -11.57 -26.234 -4.637 1 95.38 105 ASP A CA 1
ATOM 862 C C . ASP A 1 105 ? -11.938 -26.234 -6.121 1 95.38 105 ASP A C 1
ATOM 864 O O . ASP A 1 105 ? -12.188 -27.297 -6.707 1 95.38 105 ASP A O 1
ATOM 868 N N . LYS A 1 106 ? -11.953 -25.094 -6.652 1 93.12 106 LYS A N 1
ATOM 869 C CA . LYS A 1 106 ? -12.367 -24.953 -8.047 1 93.12 106 LYS A CA 1
ATOM 870 C C . LYS A 1 106 ? -11.164 -24.953 -8.984 1 93.12 106 LYS A C 1
ATOM 872 O O . LYS A 1 106 ? -11.305 -24.672 -10.172 1 93.12 106 LYS A O 1
ATOM 877 N N . GLN A 1 107 ? -9.992 -25.141 -8.461 1 92.12 107 GLN A N 1
ATOM 878 C CA . GLN A 1 107 ? -8.75 -25.25 -9.219 1 92.12 107 GLN A CA 1
ATOM 879 C C . GLN A 1 107 ? -8.43 -23.953 -9.945 1 92.12 107 GLN A C 1
ATOM 881 O O . GLN A 1 107 ? -8.031 -23.969 -11.117 1 92.12 107 GLN A O 1
ATOM 886 N N . LEU A 1 108 ? -8.688 -22.891 -9.289 1 92.44 108 LEU A N 1
ATOM 887 C CA . LEU A 1 108 ? -8.422 -21.562 -9.836 1 92.44 108 LEU A CA 1
ATOM 888 C C . LEU A 1 108 ? -7.148 -20.969 -9.242 1 92.44 108 LEU A C 1
ATOM 890 O O . LEU A 1 108 ? -6.777 -19.844 -9.555 1 92.44 108 LEU A O 1
ATOM 894 N N . LEU A 1 109 ? -6.547 -21.688 -8.414 1 93.44 109 LEU A N 1
ATOM 895 C CA . LEU A 1 109 ? -5.32 -21.312 -7.715 1 93.44 109 LEU A CA 1
ATOM 896 C C . LEU A 1 109 ? -4.348 -22.484 -7.672 1 93.44 109 LEU A C 1
ATOM 898 O O . LEU A 1 109 ? -4.766 -23.641 -7.543 1 93.44 109 LEU A O 1
ATOM 902 N N . HIS A 1 110 ? -3.062 -22.125 -7.887 1 93.38 110 HIS A N 1
ATOM 903 C CA . HIS A 1 110 ? -2.049 -23.172 -7.723 1 93.38 110 HIS A CA 1
ATOM 904 C C . HIS A 1 110 ? -2.125 -23.797 -6.336 1 93.38 110 HIS A C 1
ATOM 906 O O . HIS A 1 110 ? -2.107 -23.094 -5.324 1 93.38 110 HIS A O 1
ATOM 912 N N . ASP A 1 111 ? -2.154 -25.062 -6.246 1 93.75 111 ASP A N 1
ATOM 913 C CA . ASP A 1 111 ? -2.488 -25.797 -5.035 1 93.75 111 ASP A CA 1
ATOM 914 C C . ASP A 1 111 ? -1.499 -25.484 -3.914 1 93.75 111 ASP A C 1
ATOM 916 O O . ASP A 1 111 ? -1.888 -24.984 -2.857 1 93.75 111 ASP A O 1
ATOM 920 N N . GLU A 1 112 ? -0.226 -25.734 -4.137 1 94.62 112 GLU A N 1
ATOM 921 C CA . GLU A 1 112 ? 0.785 -25.547 -3.1 1 94.62 112 GLU A CA 1
ATOM 922 C C . GLU A 1 112 ? 0.892 -24.078 -2.693 1 94.62 112 GLU A C 1
ATOM 924 O O . GLU A 1 112 ? 1.101 -23.766 -1.519 1 94.62 112 GLU A O 1
ATOM 929 N N . PHE A 1 113 ? 0.709 -23.234 -3.66 1 96.5 113 PHE A N 1
ATOM 930 C CA . PHE A 1 113 ? 0.749 -21.797 -3.385 1 96.5 113 PHE A CA 1
ATOM 931 C C . PHE A 1 113 ? -0.407 -21.391 -2.48 1 96.5 113 PHE A C 1
ATOM 933 O O . PHE A 1 113 ? -0.204 -20.719 -1.472 1 96.5 113 PHE A O 1
ATOM 940 N N . GLY A 1 114 ? -1.577 -21.844 -2.834 1 96.12 114 GLY A N 1
ATOM 941 C CA . GLY A 1 114 ? -2.746 -21.531 -2.025 1 96.12 114 GLY A CA 1
ATOM 942 C C . GLY A 1 114 ? -2.623 -22 -0.59 1 96.12 114 GLY A C 1
ATOM 943 O O . GLY A 1 114 ? -2.943 -21.266 0.342 1 96.12 114 GLY A O 1
ATOM 944 N N . LYS A 1 115 ? -2.199 -23.172 -0.425 1 96 115 LYS A N 1
ATOM 945 C CA . LYS A 1 115 ? -2.014 -23.734 0.912 1 96 115 LYS A CA 1
ATOM 946 C C . LYS A 1 115 ? -0.985 -22.938 1.704 1 96 115 LYS A C 1
ATOM 948 O O . LYS A 1 115 ? -1.172 -22.672 2.896 1 96 115 LYS A O 1
ATOM 953 N N . TYR A 1 116 ? 0.069 -22.578 1.035 1 97.31 116 TYR A N 1
ATOM 954 C CA . TYR A 1 116 ? 1.105 -21.781 1.668 1 97.31 116 TYR A CA 1
ATOM 955 C C . TYR A 1 116 ? 0.547 -20.438 2.121 1 97.31 116 TYR A C 1
ATOM 957 O O . TYR A 1 116 ? 0.849 -19.969 3.223 1 97.31 116 TYR A O 1
ATOM 965 N N . ILE A 1 117 ? -0.292 -19.781 1.315 1 96.31 117 ILE A N 1
ATOM 966 C CA . ILE A 1 117 ? -0.864 -18.484 1.622 1 96.31 117 ILE A CA 1
ATOM 967 C C . ILE A 1 117 ? -1.775 -18.594 2.844 1 96.31 117 ILE A C 1
ATOM 969 O O . ILE A 1 117 ? -1.812 -17.688 3.682 1 96.31 117 ILE A O 1
ATOM 973 N N . ILE A 1 118 ? -2.443 -19.656 2.928 1 95.25 118 ILE A N 1
ATOM 974 C CA . ILE A 1 118 ? -3.303 -19.859 4.086 1 95.25 118 ILE A CA 1
ATOM 975 C C . ILE A 1 118 ? -2.457 -19.875 5.359 1 95.25 118 ILE A C 1
ATOM 977 O O . ILE A 1 118 ? -2.854 -19.297 6.379 1 95.25 118 ILE A O 1
ATOM 981 N N . ASP A 1 119 ? -1.377 -20.5 5.27 1 94.31 119 ASP A N 1
ATOM 982 C CA . ASP A 1 119 ? -0.465 -20.547 6.41 1 94.31 119 ASP A CA 1
ATOM 983 C C . ASP A 1 119 ? 0.057 -19.156 6.762 1 94.31 119 ASP A C 1
ATOM 985 O O . ASP A 1 119 ? 0.458 -18.906 7.898 1 94.31 119 ASP A O 1
ATOM 989 N N . LYS A 1 120 ? 0.13 -18.234 5.805 1 93.25 120 LYS A N 1
ATOM 990 C CA . LYS A 1 120 ? 0.698 -16.891 5.992 1 93.25 120 LYS A CA 1
ATOM 991 C C . LYS A 1 120 ? -0.4 -15.844 6.121 1 93.25 120 LYS A C 1
ATOM 993 O O . LYS A 1 120 ? -0.132 -14.648 6.02 1 93.25 120 LYS A O 1
ATOM 998 N N . ILE A 1 121 ? -1.589 -16.203 6.418 1 90.38 121 ILE A N 1
ATOM 999 C CA . ILE A 1 121 ? -2.746 -15.312 6.41 1 90.38 121 ILE A CA 1
ATOM 1000 C C . ILE A 1 121 ? -2.561 -14.219 7.457 1 90.38 121 ILE A C 1
ATOM 1002 O O . ILE A 1 121 ? -3.016 -13.086 7.266 1 90.38 121 ILE A O 1
ATOM 1006 N N . LYS A 1 122 ? -1.9 -14.539 8.469 1 87 122 LYS A N 1
ATOM 1007 C CA . LYS A 1 122 ? -1.666 -13.555 9.523 1 87 122 LYS A CA 1
ATOM 1008 C C . LYS A 1 122 ? -0.856 -12.375 8.992 1 87 122 LYS A C 1
ATOM 1010 O O . LYS A 1 122 ? -1.077 -11.234 9.398 1 87 122 LYS A O 1
ATOM 1015 N N . ILE A 1 123 ? 0.042 -12.625 8.156 1 87.81 123 ILE A N 1
ATOM 1016 C CA . ILE A 1 123 ? 0.867 -11.57 7.574 1 87.81 123 ILE A CA 1
ATOM 1017 C C . ILE A 1 123 ? -0.002 -10.641 6.727 1 87.81 123 ILE A C 1
ATOM 1019 O O . ILE A 1 123 ? 0.138 -9.422 6.797 1 87.81 123 ILE A O 1
ATOM 1023 N N . ARG A 1 124 ? -0.834 -11.227 5.992 1 86.69 124 ARG A N 1
ATOM 1024 C CA . ARG A 1 124 ? -1.766 -10.445 5.184 1 86.69 124 ARG A CA 1
ATOM 1025 C C . ARG A 1 124 ? -2.6 -9.516 6.059 1 86.69 124 ARG A C 1
ATOM 1027 O O . ARG A 1 124 ? -2.846 -8.367 5.691 1 86.69 124 ARG A O 1
ATOM 1034 N N . ASN A 1 125 ? -2.977 -10 7.18 1 81.5 125 ASN A N 1
ATOM 1035 C CA . ASN A 1 125 ? -3.805 -9.211 8.086 1 81.5 125 ASN A CA 1
ATOM 1036 C C . ASN A 1 125 ? -3.051 -8.008 8.633 1 81.5 125 ASN A C 1
ATOM 1038 O O . ASN A 1 125 ? -3.648 -6.957 8.891 1 81.5 125 ASN A O 1
ATOM 1042 N N . PHE A 1 126 ? -1.795 -8.164 8.734 1 80.62 126 PHE A N 1
ATOM 1043 C CA . PHE A 1 126 ? -0.969 -7.059 9.203 1 80.62 126 PHE A CA 1
ATOM 1044 C C . PHE A 1 126 ? -1.009 -5.895 8.219 1 80.62 126 PHE A C 1
ATOM 1046 O O . PHE A 1 126 ? -1.017 -4.73 8.625 1 80.62 126 PHE A O 1
ATOM 1053 N N . PHE A 1 127 ? -0.982 -6.141 6.961 1 79.75 127 PHE A N 1
ATOM 1054 C CA . PHE A 1 127 ? -0.96 -5.098 5.941 1 79.75 127 PHE A CA 1
ATOM 1055 C C . PHE A 1 127 ? -2.285 -4.348 5.906 1 79.75 127 PHE A C 1
ATOM 1057 O O . PHE A 1 127 ? -2.336 -3.186 5.488 1 79.75 127 PHE A O 1
ATOM 1064 N N . SER A 1 128 ? -3.271 -4.98 6.387 1 68.12 128 SER A N 1
ATOM 1065 C CA . SER A 1 128 ? -4.582 -4.348 6.422 1 68.12 128 SER A CA 1
ATOM 1066 C C . SER A 1 128 ? -4.703 -3.385 7.598 1 68.12 128 SER A C 1
ATOM 1068 O O . SER A 1 128 ? -5.473 -2.424 7.547 1 68.12 128 SER A O 1
ATOM 1070 N N . TYR A 1 129 ? -3.787 -3.768 8.617 1 62.75 129 TYR A N 1
ATOM 1071 C CA . TYR A 1 129 ? -3.822 -2.936 9.812 1 62.75 129 TYR A CA 1
ATOM 1072 C C . TYR A 1 129 ? -2.549 -2.105 9.938 1 62.75 129 TYR A C 1
ATOM 1074 O O . TYR A 1 129 ? -1.441 -2.639 9.844 1 62.75 129 TYR A O 1
ATOM 1082 N N . ARG A 1 130 ? -2.344 -0.997 9.398 1 53.66 130 ARG A N 1
ATOM 1083 C CA . ARG A 1 130 ? -1.199 -0.115 9.195 1 53.66 130 ARG A CA 1
ATOM 1084 C C . ARG A 1 130 ? -0.416 0.075 10.492 1 53.66 130 ARG A C 1
ATOM 1086 O O . ARG A 1 130 ? 0.66 0.677 10.484 1 53.66 130 ARG A O 1
ATOM 1093 N N . TYR A 1 131 ? -0.828 -0.415 11.625 1 53.72 131 TYR A N 1
ATOM 1094 C CA . TYR A 1 131 ? -0.127 0.109 12.789 1 53.72 131 TYR A CA 1
ATOM 1095 C C . TYR A 1 131 ? 0.874 -0.907 13.328 1 53.72 131 TYR A C 1
ATOM 1097 O O . TYR A 1 131 ? 1.812 -0.545 14.047 1 53.72 131 TYR A O 1
ATOM 1105 N N . ASN A 1 132 ? 0.689 -2.178 12.836 1 61.84 132 ASN A N 1
ATOM 1106 C CA . ASN A 1 132 ? 1.627 -3.137 13.406 1 61.84 132 ASN A CA 1
ATOM 1107 C C . ASN A 1 132 ? 2.285 -3.99 12.328 1 61.84 132 ASN A C 1
ATOM 1109 O O . ASN A 1 132 ? 1.851 -5.113 12.07 1 61.84 132 ASN A O 1
ATOM 1113 N N . TYR A 1 133 ? 3.373 -3.328 11.82 1 69.62 133 TYR A N 1
ATOM 1114 C CA . TYR A 1 133 ? 4.031 -4.125 10.789 1 69.62 133 TYR A CA 1
ATOM 1115 C C . TYR A 1 133 ? 4.988 -5.133 11.414 1 69.62 133 TYR A C 1
ATOM 1117 O O . TYR A 1 133 ? 5.695 -4.82 12.375 1 69.62 133 TYR A O 1
ATOM 1125 N N . PRO A 1 134 ? 4.902 -6.328 10.898 1 77.19 134 PRO A N 1
ATOM 1126 C CA . PRO A 1 134 ? 5.949 -7.266 11.312 1 77.19 134 PRO A CA 1
ATOM 1127 C C . PRO A 1 134 ? 7.355 -6.766 10.992 1 77.19 134 PRO A C 1
ATOM 1129 O O . PRO A 1 134 ? 7.512 -5.809 10.234 1 77.19 134 PRO A O 1
ATOM 1132 N N . LYS A 1 135 ? 8.273 -7.363 11.703 1 85.5 135 LYS A N 1
ATOM 1133 C CA . LYS A 1 135 ? 9.664 -7.062 11.391 1 85.5 135 LYS A CA 1
ATOM 1134 C C . LYS A 1 135 ? 9.992 -7.426 9.945 1 85.5 135 LYS A C 1
ATOM 1136 O O . LYS A 1 135 ? 9.414 -8.359 9.383 1 85.5 135 LYS A O 1
ATOM 1141 N N . THR A 1 136 ? 10.883 -6.75 9.398 1 89.69 136 THR A N 1
ATOM 1142 C CA . THR A 1 136 ? 11.266 -6.961 8.008 1 89.69 136 THR A CA 1
ATOM 1143 C C . THR A 1 136 ? 11.719 -8.398 7.777 1 89.69 136 THR A C 1
ATOM 1145 O O . THR A 1 136 ? 11.375 -9.016 6.766 1 89.69 136 THR A O 1
ATOM 1148 N N . GLU A 1 137 ? 12.445 -8.977 8.742 1 90.12 137 GLU A N 1
ATOM 1149 C CA . GLU A 1 137 ? 12.984 -10.328 8.617 1 90.12 137 GLU A CA 1
ATOM 1150 C C . GLU A 1 137 ? 11.859 -11.352 8.508 1 90.12 137 GLU A C 1
ATOM 1152 O O . GLU A 1 137 ? 11.984 -12.344 7.789 1 90.12 137 GLU A O 1
ATOM 1157 N N . GLU A 1 138 ? 10.75 -11.094 9.227 1 89.62 138 GLU A N 1
ATOM 1158 C CA . GLU A 1 138 ? 9.602 -11.992 9.164 1 89.62 138 GLU A CA 1
ATOM 1159 C C . GLU A 1 138 ? 8.922 -11.914 7.801 1 89.62 138 GLU A C 1
ATOM 1161 O O . GLU A 1 138 ? 8.469 -12.93 7.27 1 89.62 138 GLU A O 1
ATOM 1166 N N . LEU A 1 139 ? 8.93 -10.75 7.273 1 91.81 139 LEU A N 1
ATOM 1167 C CA . LEU A 1 139 ? 8.328 -10.555 5.961 1 91.81 139 LEU A CA 1
ATOM 1168 C C . LEU A 1 139 ? 9.164 -11.211 4.871 1 91.81 139 LEU A C 1
ATOM 1170 O O . LEU A 1 139 ? 8.617 -11.836 3.955 1 91.81 139 LEU A O 1
ATOM 1174 N N . ILE A 1 140 ? 10.414 -11.086 5.023 1 94.5 140 ILE A N 1
ATOM 1175 C CA . ILE A 1 140 ? 11.32 -11.672 4.039 1 94.5 140 ILE A CA 1
ATOM 1176 C C . ILE A 1 140 ? 11.125 -13.18 3.986 1 94.5 140 ILE A C 1
ATOM 1178 O O . ILE A 1 140 ? 11.133 -13.781 2.908 1 94.5 140 ILE A O 1
ATOM 1182 N N . LYS A 1 141 ? 10.828 -13.758 5.082 1 93.19 141 LYS A N 1
ATOM 1183 C CA . LYS A 1 141 ? 10.656 -15.211 5.168 1 93.19 141 LYS A CA 1
ATOM 1184 C C . LYS A 1 141 ? 9.398 -15.656 4.426 1 93.19 141 LYS A C 1
ATOM 1186 O O . LYS A 1 141 ? 9.266 -16.844 4.086 1 93.19 141 LYS A O 1
ATOM 1191 N N . VAL A 1 142 ? 8.547 -14.766 4.23 1 93.56 142 VAL A N 1
ATOM 1192 C CA . VAL A 1 142 ? 7.324 -15.102 3.502 1 93.56 142 VAL A CA 1
ATOM 1193 C C . VAL A 1 142 ? 7.672 -15.484 2.064 1 93.56 142 VAL A C 1
ATOM 1195 O O . VAL A 1 142 ? 7.02 -16.344 1.471 1 93.56 142 VAL A O 1
ATOM 1198 N N . TYR A 1 143 ? 8.633 -14.883 1.563 1 94.56 143 TYR A N 1
ATOM 1199 C CA . TYR A 1 143 ? 8.953 -15.062 0.152 1 94.56 143 TYR A CA 1
ATOM 1200 C C . TYR A 1 143 ? 10.25 -15.852 -0.017 1 94.56 143 TYR A C 1
ATOM 1202 O O . TYR A 1 143 ? 10.305 -16.797 -0.798 1 94.56 143 TYR A O 1
ATOM 1210 N N . LYS A 1 144 ? 11.266 -15.414 0.716 1 93.56 144 LYS A N 1
ATOM 1211 C CA . LYS A 1 144 ? 12.57 -16.031 0.554 1 93.56 144 LYS A CA 1
ATOM 1212 C C . LYS A 1 144 ? 12.508 -17.531 0.866 1 93.56 144 LYS A C 1
ATOM 1214 O O . LYS A 1 144 ? 12.039 -17.922 1.934 1 93.56 144 LYS A O 1
ATOM 1219 N N . GLY A 1 145 ? 13.023 -18.375 -0.027 1 91.56 145 GLY A N 1
ATOM 1220 C CA . GLY A 1 145 ? 12.969 -19.828 0.12 1 91.56 145 GLY A CA 1
ATOM 1221 C C . GLY A 1 145 ? 11.719 -20.438 -0.47 1 91.56 145 GLY A C 1
ATOM 1222 O O . GLY A 1 145 ? 11.586 -21.672 -0.524 1 91.56 145 GLY A O 1
ATOM 1223 N N . HIS A 1 146 ? 10.773 -19.562 -0.87 1 94.88 146 HIS A N 1
ATOM 1224 C CA . HIS A 1 146 ? 9.516 -20.047 -1.44 1 94.88 146 HIS A CA 1
ATOM 1225 C C . HIS A 1 146 ? 9.242 -19.391 -2.795 1 94.88 146 HIS A C 1
ATOM 1227 O O . HIS A 1 146 ? 8.094 -19.312 -3.229 1 94.88 146 HIS A O 1
ATOM 1233 N N . GLU A 1 147 ? 10.281 -18.906 -3.434 1 94.38 147 GLU A N 1
ATOM 1234 C CA . GLU A 1 147 ? 10.18 -18.188 -4.703 1 94.38 147 GLU A CA 1
ATOM 1235 C C . GLU A 1 147 ? 9.469 -19.031 -5.754 1 94.38 147 GLU A C 1
ATOM 1237 O O . GLU A 1 147 ? 8.641 -18.516 -6.516 1 94.38 147 GLU A O 1
ATOM 1242 N N . ASP A 1 148 ? 9.758 -20.234 -5.711 1 93.25 148 ASP A N 1
ATOM 1243 C CA . ASP A 1 148 ? 9.219 -21.141 -6.727 1 93.25 148 ASP A CA 1
ATOM 1244 C C . ASP A 1 148 ? 7.703 -21.266 -6.605 1 93.25 148 ASP A C 1
ATOM 1246 O O . ASP A 1 148 ? 7.008 -21.453 -7.605 1 93.25 148 ASP A O 1
ATOM 1250 N N . LEU A 1 149 ? 7.184 -21.188 -5.457 1 93.88 149 LEU A N 1
ATOM 1251 C CA . LEU A 1 149 ? 5.742 -21.25 -5.254 1 93.88 149 LEU A CA 1
ATOM 1252 C C . LEU A 1 149 ? 5.047 -20.062 -5.902 1 93.88 149 LEU A C 1
ATOM 1254 O O . LEU A 1 149 ? 4.027 -20.219 -6.574 1 93.88 149 LEU A O 1
ATOM 1258 N N . PHE A 1 150 ? 5.609 -18.922 -5.688 1 94.44 150 PHE A N 1
ATOM 1259 C CA . PHE A 1 150 ? 5.039 -17.688 -6.234 1 94.44 150 PHE A CA 1
ATOM 1260 C C . PHE A 1 150 ? 5.125 -17.688 -7.758 1 94.44 150 PHE A C 1
ATOM 1262 O O . PHE A 1 150 ? 4.137 -17.406 -8.438 1 94.44 150 PHE A O 1
ATOM 1269 N N . LYS A 1 151 ? 6.246 -18.031 -8.211 1 92.06 151 LYS A N 1
ATOM 1270 C CA . LYS A 1 151 ? 6.438 -18.094 -9.664 1 92.06 151 LYS A CA 1
ATOM 1271 C C . LYS A 1 151 ? 5.578 -19.203 -10.273 1 92.06 151 LYS A C 1
ATOM 1273 O O . LYS A 1 151 ? 5.062 -19.047 -11.383 1 92.06 151 LYS A O 1
ATOM 1278 N N . GLY A 1 152 ? 5.449 -20.297 -9.609 1 90.94 152 GLY A N 1
ATOM 1279 C CA . GLY A 1 152 ? 4.582 -21.391 -10.047 1 90.94 152 GLY A CA 1
ATOM 1280 C C . GLY A 1 152 ? 3.139 -20.953 -10.227 1 90.94 152 GLY A C 1
ATOM 1281 O O . GLY A 1 152 ? 2.482 -21.359 -11.188 1 90.94 152 GLY A O 1
ATOM 1282 N N . HIS A 1 153 ? 2.65 -20.156 -9.328 1 92.62 153 HIS A N 1
ATOM 1283 C CA . HIS A 1 153 ? 1.285 -19.656 -9.43 1 92.62 153 HIS A CA 1
ATOM 1284 C C . HIS A 1 153 ? 1.112 -18.781 -10.66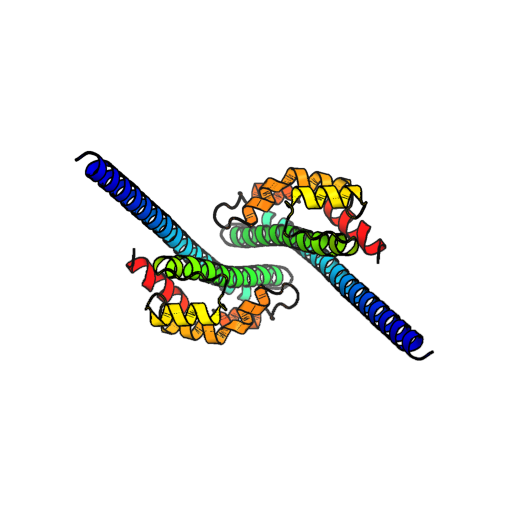4 1 92.62 153 HIS A C 1
ATOM 1286 O O . HIS A 1 153 ? 0.112 -18.891 -11.375 1 92.62 153 HIS A O 1
ATOM 1292 N N . ILE A 1 154 ? 2.053 -17.922 -10.883 1 90.69 154 ILE A N 1
ATOM 1293 C CA . ILE A 1 154 ? 1.982 -17.031 -12.047 1 90.69 154 ILE A CA 1
ATOM 1294 C C . ILE A 1 154 ? 1.961 -17.875 -13.32 1 90.69 154 ILE A C 1
ATOM 1296 O O . ILE A 1 154 ? 1.138 -17.641 -14.211 1 90.69 154 ILE A O 1
ATOM 1300 N N . SER A 1 155 ? 2.783 -18.875 -13.398 1 87.56 155 SER A N 1
ATOM 1301 C CA . SER A 1 155 ? 2.857 -19.766 -14.555 1 87.56 155 SER A CA 1
ATOM 1302 C C . SER A 1 155 ? 1.573 -20.562 -14.719 1 87.56 155 SER A C 1
ATOM 1304 O O . SER A 1 155 ? 1.126 -20.812 -15.844 1 87.56 155 SER A O 1
ATOM 1306 N N . PHE A 1 156 ? 1.07 -21.031 -13.633 1 85.75 156 PHE A N 1
ATOM 1307 C CA . PHE A 1 156 ? -0.168 -21.812 -13.609 1 85.75 156 PHE A CA 1
ATOM 1308 C C . PHE A 1 156 ? -1.282 -21.062 -14.336 1 85.75 156 PHE A C 1
ATOM 1310 O O . PHE A 1 156 ? -2.037 -21.672 -15.102 1 85.75 156 PHE A O 1
ATOM 1317 N N . LYS A 1 157 ? -1.433 -19.781 -14.266 1 77.75 157 LYS A N 1
ATOM 1318 C CA . LYS A 1 157 ? -2.594 -19.047 -14.758 1 77.75 157 LYS A CA 1
ATOM 1319 C C . LYS A 1 157 ? -2.316 -18.422 -16.125 1 77.75 157 LYS A C 1
ATOM 1321 O O . LYS A 1 157 ? -3.238 -18.219 -16.922 1 77.75 157 LYS A O 1
ATOM 1326 N N . MET A 1 158 ? -1.153 -18.141 -16.281 1 70.12 158 MET A N 1
ATOM 1327 C CA . MET A 1 158 ? -0.881 -17.625 -17.625 1 70.12 158 MET A CA 1
ATOM 1328 C C . MET A 1 158 ? -1.237 -18.641 -18.688 1 70.12 158 MET A C 1
ATOM 1330 O O . MET A 1 158 ? -1.567 -18.281 -19.828 1 70.12 158 MET A O 1
ATOM 1334 N N . THR A 1 159 ? -1.421 -19.844 -18.219 1 60.78 159 THR A N 1
ATOM 1335 C CA . THR A 1 159 ? -1.772 -20.906 -19.156 1 60.78 159 THR A CA 1
ATOM 1336 C C . THR A 1 159 ? -3.281 -20.969 -19.375 1 60.78 159 THR A C 1
ATOM 1338 O O . THR A 1 159 ? -3.756 -21.594 -20.312 1 60.78 159 THR A O 1
ATOM 1341 N N . LEU A 1 160 ? -3.908 -20.312 -18.5 1 58.72 160 LEU A N 1
ATOM 1342 C CA . LEU A 1 160 ? -5.363 -20.391 -18.609 1 58.72 160 LEU A CA 1
ATOM 1343 C C . LEU A 1 160 ? -5.902 -19.328 -19.547 1 58.72 160 LEU A C 1
ATOM 1345 O O . LEU A 1 160 ? -7.082 -19.344 -19.906 1 58.72 160 LEU A O 1
ATOM 1349 N N . PHE A 1 161 ? -5.039 -18.438 -19.875 1 56.81 161 PHE A N 1
ATOM 1350 C CA . PHE A 1 161 ? -5.465 -17.453 -20.859 1 56.81 161 PHE A CA 1
ATOM 1351 C C . PHE A 1 161 ? -4.801 -17.719 -22.219 1 56.81 161 PHE A C 1
ATOM 1353 O O . PHE A 1 161 ? -3.688 -18.25 -22.266 1 56.81 161 PHE A O 1
ATOM 1360 N N . MET B 1 1 ? -38.562 6.137 42.875 1 31.45 1 MET B N 1
ATOM 1361 C CA . MET B 1 1 ? -37.156 6.504 43.125 1 31.45 1 MET B CA 1
ATOM 1362 C C . MET B 1 1 ? -36.219 5.547 42.406 1 31.45 1 MET B C 1
ATOM 1364 O O . MET B 1 1 ? -35.031 5.863 42.188 1 31.45 1 MET B O 1
ATOM 1368 N N . LYS B 1 2 ? -36.625 4.352 42.094 1 50.34 2 LYS B N 1
ATOM 1369 C CA . LYS B 1 2 ? -35.75 3.352 41.469 1 50.34 2 LYS B CA 1
ATOM 1370 C C . LYS B 1 2 ? -35.531 3.65 40 1 50.34 2 LYS B C 1
ATOM 1372 O O . LYS B 1 2 ? -34.438 3.438 39.469 1 50.34 2 LYS B O 1
ATOM 1377 N N . LYS B 1 3 ? -36.5 4.121 39.438 1 61.12 3 LYS B N 1
ATOM 1378 C CA . LYS B 1 3 ? -36.406 4.367 38.031 1 61.12 3 LYS B CA 1
ATOM 1379 C C . LYS B 1 3 ? -35.406 5.5 37.719 1 61.12 3 LYS B C 1
ATOM 1381 O O . LYS B 1 3 ? -34.719 5.48 36.688 1 61.12 3 LYS B O 1
ATOM 1386 N N . ASN B 1 4 ? -35.344 6.281 38.625 1 60.62 4 ASN B N 1
ATOM 1387 C CA . ASN B 1 4 ? -34.438 7.422 38.438 1 60.62 4 ASN B CA 1
ATOM 1388 C C . ASN B 1 4 ? -32.969 7.039 38.594 1 60.62 4 ASN B C 1
ATOM 1390 O O . ASN B 1 4 ? -32.094 7.578 37.938 1 60.62 4 ASN B O 1
ATOM 1394 N N . ILE B 1 5 ? -32.688 6.012 39.375 1 64.81 5 ILE B N 1
ATOM 1395 C CA . ILE B 1 5 ? -31.312 5.562 39.625 1 64.81 5 ILE B CA 1
ATOM 1396 C C . ILE B 1 5 ? -30.781 4.781 38.438 1 64.81 5 ILE B C 1
ATOM 1398 O O . ILE B 1 5 ? -29.609 4.93 38.062 1 64.81 5 ILE B O 1
ATOM 1402 N N . ASP B 1 6 ? -31.75 4.09 37.75 1 65.81 6 ASP B N 1
ATOM 1403 C CA . ASP B 1 6 ? -31.344 3.287 36.594 1 65.81 6 ASP B CA 1
ATOM 1404 C C . ASP B 1 6 ? -30.938 4.172 35.406 1 65.81 6 ASP B C 1
ATOM 1406 O O . ASP B 1 6 ? -29.969 3.883 34.719 1 65.81 6 ASP B O 1
ATOM 1410 N N . PHE B 1 7 ? -31.531 5.41 35.406 1 66.69 7 PHE B N 1
ATOM 1411 C CA . PHE B 1 7 ? -31.234 6.34 34.344 1 66.69 7 PHE B CA 1
ATOM 1412 C C . PHE B 1 7 ? -29.891 7.02 34.562 1 66.69 7 PHE B C 1
ATOM 1414 O O . PHE B 1 7 ? -29.109 7.223 33.625 1 66.69 7 PHE B O 1
ATOM 1421 N N . GLY B 1 8 ? -29.578 7.207 35.75 1 60.47 8 GLY B N 1
ATOM 1422 C CA . GLY B 1 8 ? -28.312 7.836 36.094 1 60.47 8 GLY B CA 1
ATOM 1423 C C . GLY B 1 8 ? -27.109 6.941 35.812 1 60.47 8 GLY B C 1
ATOM 1424 O O . GLY B 1 8 ? -26.078 7.406 35.344 1 60.47 8 GLY B O 1
ATOM 1425 N N . LYS B 1 9 ? -27.344 5.719 36.062 1 65.81 9 LYS B N 1
ATOM 1426 C CA . LYS B 1 9 ? -26.266 4.75 35.875 1 65.81 9 LYS B CA 1
ATOM 1427 C C . LYS B 1 9 ? -25.984 4.527 34.406 1 65.81 9 LYS B C 1
ATOM 1429 O O . LYS B 1 9 ? -24.812 4.453 34 1 65.81 9 LYS B O 1
ATOM 1434 N N . ASN B 1 10 ? -27.078 4.582 33.656 1 70.44 10 ASN B N 1
ATOM 1435 C CA . ASN B 1 10 ? -26.953 4.43 32.219 1 70.44 10 ASN B CA 1
ATOM 1436 C C . ASN B 1 10 ? -26.281 5.648 31.578 1 70.44 10 ASN B C 1
ATOM 1438 O O . ASN B 1 10 ? -25.453 5.512 30.672 1 70.44 10 ASN B O 1
ATOM 1442 N N . ALA B 1 11 ? -26.578 6.762 32.188 1 67.56 11 ALA B N 1
ATOM 1443 C CA . ALA B 1 11 ? -25.969 7.992 31.688 1 67.56 11 ALA B CA 1
ATOM 1444 C C . ALA B 1 11 ? -24.5 8.055 32.031 1 67.56 11 ALA B C 1
ATOM 1446 O O . ALA B 1 11 ? -23.672 8.445 31.219 1 67.56 11 ALA B O 1
ATOM 1447 N N . MET B 1 12 ? -24.156 7.625 33.125 1 70.06 12 MET B N 1
ATOM 1448 C CA . MET B 1 12 ? -22.781 7.609 33.562 1 70.06 12 MET B CA 1
ATOM 1449 C C . MET B 1 12 ? -21.953 6.598 32.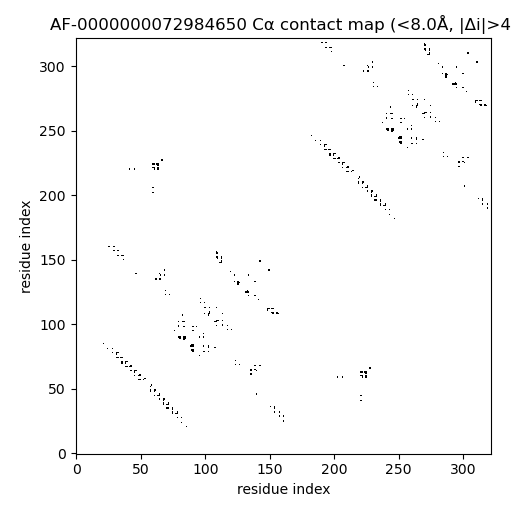781 1 70.06 12 MET B C 1
ATOM 1451 O O . MET B 1 12 ? -20.812 6.871 32.438 1 70.06 12 MET B O 1
ATOM 1455 N N . GLN B 1 13 ? -22.516 5.449 32.469 1 68.12 13 GLN B N 1
ATOM 1456 C CA . GLN B 1 13 ? -21.844 4.41 31.688 1 68.12 13 GLN B CA 1
ATOM 1457 C C . GLN B 1 13 ? -21.641 4.863 30.25 1 68.12 13 GLN B C 1
ATOM 1459 O O . GLN B 1 13 ? -20.578 4.605 29.656 1 68.12 13 GLN B O 1
ATOM 1464 N N . GLN B 1 14 ? -22.641 5.664 29.734 1 67.62 14 GLN B N 1
ATOM 1465 C CA . GLN B 1 14 ? -22.516 6.199 28.391 1 67.62 14 GLN B CA 1
ATOM 1466 C C . GLN B 1 14 ? -21.453 7.289 28.312 1 67.62 14 GLN B C 1
ATOM 1468 O O . GLN B 1 14 ? -20.688 7.348 27.359 1 67.62 14 GLN B O 1
ATOM 1473 N N . ASN B 1 15 ? -21.484 8.062 29.359 1 66.88 15 ASN B N 1
ATOM 1474 C CA . ASN B 1 15 ? -20.469 9.109 29.422 1 66.88 15 ASN B CA 1
ATOM 1475 C C . ASN B 1 15 ? -19.062 8.523 29.516 1 66.88 15 ASN B C 1
ATOM 1477 O O . ASN B 1 15 ? -18.125 9.023 28.875 1 66.88 15 ASN B O 1
ATOM 1481 N N . THR B 1 16 ? -18.938 7.527 30.234 1 67.12 16 THR B N 1
ATOM 1482 C CA . THR B 1 16 ? -17.656 6.867 30.406 1 67.12 16 THR B CA 1
ATOM 1483 C C . THR B 1 16 ? -17.219 6.191 29.109 1 67.12 16 THR B C 1
ATOM 1485 O O . THR B 1 16 ? -16.047 6.258 28.719 1 67.12 16 THR B O 1
ATOM 1488 N N . ARG B 1 17 ? -18.203 5.566 28.453 1 64.19 17 ARG B N 1
ATOM 1489 C CA . ARG B 1 17 ? -17.906 4.938 27.188 1 64.19 17 ARG B CA 1
ATOM 1490 C C . ARG B 1 17 ? -17.484 5.973 26.141 1 64.19 17 ARG B C 1
ATOM 1492 O O . ARG B 1 17 ? -16.562 5.742 25.359 1 64.19 17 ARG B O 1
ATOM 1499 N N . ARG B 1 18 ? -18.188 7.078 26.281 1 64.69 18 ARG B N 1
ATOM 1500 C CA . ARG B 1 18 ? -17.859 8.156 25.359 1 64.69 18 ARG B CA 1
ATOM 1501 C C . ARG B 1 18 ? -16.453 8.703 25.625 1 64.69 18 ARG B C 1
ATOM 1503 O O . ARG B 1 18 ? -15.703 8.969 24.688 1 64.69 18 ARG B O 1
ATOM 1510 N N . GLU B 1 19 ? -16.172 8.789 26.828 1 67.06 19 GLU B N 1
ATOM 1511 C CA . GLU B 1 19 ? -14.852 9.289 27.203 1 67.06 19 GLU B CA 1
ATOM 1512 C C . GLU B 1 19 ? -13.75 8.328 26.766 1 67.06 19 GLU B C 1
ATOM 1514 O O . GLU B 1 19 ? -12.703 8.75 26.281 1 67.06 19 GLU B O 1
ATOM 1519 N N . VAL B 1 20 ? -14.008 7.105 26.906 1 64.44 20 VAL B N 1
ATOM 1520 C CA . VAL B 1 20 ? -13.039 6.086 26.516 1 64.44 20 VAL B CA 1
ATOM 1521 C C . VAL B 1 20 ? -12.859 6.102 25 1 64.44 20 VAL B C 1
ATOM 1523 O O . VAL B 1 20 ? -11.727 6.008 24.516 1 64.44 20 VAL B O 1
ATOM 1526 N N . MET B 1 21 ? -13.898 6.27 24.297 1 67.25 21 MET B N 1
ATOM 1527 C CA . MET B 1 21 ? -13.836 6.289 22.828 1 67.25 21 MET B CA 1
ATOM 1528 C C . MET B 1 21 ? -13.07 7.512 22.344 1 67.25 21 MET B C 1
ATOM 1530 O O . MET B 1 21 ? -12.289 7.414 21.391 1 67.25 21 MET B O 1
ATOM 1534 N N . VAL B 1 22 ? -13.312 8.547 23.094 1 67.12 22 VAL B N 1
ATOM 1535 C CA . VAL B 1 22 ? -12.617 9.781 22.719 1 67.12 22 VAL B CA 1
ATOM 1536 C C . VAL B 1 22 ? -11.117 9.609 22.953 1 67.12 22 VAL B C 1
ATOM 1538 O O . VAL B 1 22 ? -10.305 10 22.109 1 67.12 22 VAL B O 1
ATOM 1541 N N . ARG B 1 23 ? -10.82 9 24.047 1 69.56 23 ARG B N 1
ATOM 1542 C CA . ARG B 1 23 ? -9.414 8.797 24.375 1 69.56 23 ARG B CA 1
ATOM 1543 C C . ARG B 1 23 ? -8.75 7.871 23.375 1 69.56 23 ARG B C 1
ATOM 1545 O O . ARG B 1 23 ? -7.613 8.117 22.953 1 69.56 23 ARG B O 1
ATOM 1552 N N . LEU B 1 24 ? -9.453 6.852 22.938 1 69.69 24 LEU B N 1
ATOM 1553 C CA . LEU B 1 24 ? -8.922 5.895 21.969 1 69.69 24 LEU B CA 1
ATOM 1554 C C . LEU B 1 24 ? -8.711 6.555 20.609 1 69.69 24 LEU B C 1
ATOM 1556 O O . LEU B 1 24 ? -7.691 6.328 19.953 1 69.69 24 LEU B O 1
ATOM 1560 N N . ASN B 1 25 ? -9.633 7.426 20.391 1 75.69 25 ASN B N 1
ATOM 1561 C CA . ASN B 1 25 ? -9.523 8.125 19.125 1 75.69 25 ASN B CA 1
ATOM 1562 C C . ASN B 1 25 ? -8.359 9.117 19.125 1 75.69 25 ASN B C 1
ATOM 1564 O O . ASN B 1 25 ? -7.672 9.266 18.109 1 75.69 25 ASN B O 1
ATOM 1568 N N . ASN B 1 26 ? -8.141 9.633 20.281 1 79.56 26 ASN B N 1
ATOM 1569 C CA . ASN B 1 26 ? -7.016 10.562 20.375 1 79.56 26 ASN B CA 1
ATOM 1570 C C . ASN B 1 26 ? -5.68 9.836 20.25 1 79.56 26 ASN B C 1
ATOM 1572 O O . ASN B 1 26 ? -4.746 10.344 19.641 1 79.56 26 ASN B O 1
ATOM 1576 N N . ARG B 1 27 ? -5.684 8.719 20.828 1 82.56 27 ARG B N 1
ATOM 1577 C CA . ARG B 1 27 ? -4.465 7.93 20.703 1 82.56 27 ARG B CA 1
ATOM 1578 C C . ARG B 1 27 ? -4.219 7.512 19.266 1 82.56 27 ARG B C 1
ATOM 1580 O O . ARG B 1 27 ? -3.086 7.57 18.781 1 82.56 27 ARG B O 1
ATOM 1587 N N . LYS B 1 28 ? -5.285 7.16 18.656 1 86.44 28 LYS B N 1
ATOM 1588 C CA . LYS B 1 28 ? -5.168 6.777 17.25 1 86.44 28 LYS B CA 1
ATOM 1589 C C . LYS B 1 28 ? -4.73 7.961 16.391 1 86.44 28 LYS B C 1
ATOM 1591 O O . LYS B 1 28 ? -3.926 7.801 15.477 1 86.44 28 LYS B O 1
ATOM 1596 N N . LEU B 1 29 ? -5.227 9.023 16.719 1 88.81 29 LEU B N 1
ATOM 1597 C CA . LEU B 1 29 ? -4.867 10.227 15.984 1 88.81 29 LEU B CA 1
ATOM 1598 C C . LEU B 1 29 ? -3.389 10.555 16.156 1 88.81 29 LEU B C 1
ATOM 1600 O O . LEU B 1 29 ? -2.707 10.906 15.195 1 88.81 29 LEU B O 1
ATOM 1604 N N . LYS B 1 30 ? -2.973 10.422 17.344 1 88.19 30 LYS B N 1
ATOM 1605 C CA . LYS B 1 30 ? -1.559 10.672 17.625 1 88.19 30 LYS B CA 1
ATOM 1606 C C . LYS B 1 30 ? -0.673 9.711 16.828 1 88.19 30 LYS B C 1
ATOM 1608 O O . LYS B 1 30 ? 0.332 10.117 16.25 1 88.19 30 LYS B O 1
ATOM 1613 N N . VAL B 1 31 ? -1.106 8.516 16.812 1 88.19 31 VAL B N 1
ATOM 1614 C CA . VAL B 1 31 ? -0.341 7.496 16.109 1 88.19 31 VAL B CA 1
ATOM 1615 C C . VAL B 1 31 ? -0.309 7.82 14.609 1 88.19 31 VAL B C 1
ATOM 1617 O O . VAL B 1 31 ? 0.731 7.688 13.961 1 88.19 31 VAL B O 1
ATOM 1620 N N . ILE B 1 32 ? -1.371 8.258 14.078 1 91.06 32 ILE B N 1
ATOM 1621 C CA . ILE B 1 32 ? -1.462 8.609 12.664 1 91.06 32 ILE B CA 1
ATOM 1622 C C . ILE B 1 32 ? -0.505 9.758 12.359 1 91.06 32 ILE B C 1
ATOM 1624 O O . ILE B 1 32 ? 0.214 9.719 11.352 1 91.06 32 ILE B O 1
ATOM 1628 N N . LEU B 1 33 ? -0.48 10.695 13.172 1 90.75 33 LEU B N 1
ATOM 1629 C CA . LEU B 1 33 ? 0.375 11.859 12.953 1 90.75 33 LEU B CA 1
ATOM 1630 C C . LEU B 1 33 ? 1.847 11.484 13.094 1 90.75 33 LEU B C 1
ATOM 1632 O O . LEU B 1 33 ? 2.686 11.945 12.312 1 90.75 33 LEU B O 1
ATOM 1636 N N . GLU B 1 34 ? 2.111 10.664 14.062 1 90.19 34 GLU B N 1
ATOM 1637 C CA . GLU B 1 34 ? 3.48 10.188 14.227 1 90.19 34 GLU B CA 1
ATOM 1638 C C . GLU B 1 34 ? 3.93 9.367 13.023 1 90.19 34 GLU B C 1
ATOM 1640 O O . GLU B 1 34 ? 5.062 9.5 12.562 1 90.19 34 GLU B O 1
ATOM 1645 N N . ASN B 1 35 ? 3.033 8.547 12.562 1 90.69 35 ASN B N 1
ATOM 1646 C CA . ASN B 1 35 ? 3.326 7.773 11.367 1 90.69 35 ASN B CA 1
ATOM 1647 C C . ASN B 1 35 ? 3.574 8.68 10.156 1 90.69 35 ASN B C 1
ATOM 1649 O O . ASN B 1 35 ? 4.465 8.414 9.352 1 90.69 35 ASN B O 1
ATOM 1653 N N . THR B 1 36 ? 2.775 9.68 10.055 1 93.81 36 THR B N 1
ATOM 1654 C CA . THR B 1 36 ? 2.941 10.617 8.945 1 93.81 36 THR B CA 1
ATOM 1655 C C . THR B 1 36 ? 4.297 11.312 9.023 1 93.81 36 THR B C 1
ATOM 1657 O O . THR B 1 36 ? 4.98 11.469 8.016 1 93.81 36 THR B O 1
ATOM 1660 N N . GLU B 1 37 ? 4.633 11.672 10.203 1 93.69 37 GLU B N 1
ATOM 1661 C CA . GLU B 1 37 ? 5.938 12.297 10.398 1 93.69 37 GLU B CA 1
ATOM 1662 C C . GLU B 1 37 ? 7.07 11.352 10.016 1 93.69 37 GLU B C 1
ATOM 1664 O O . GLU B 1 37 ? 8.039 11.758 9.367 1 93.69 37 GLU B O 1
ATOM 1669 N N . GLN B 1 38 ? 6.918 10.156 10.391 1 93.88 38 GLN B N 1
ATOM 1670 C CA . GLN B 1 38 ? 7.918 9.156 10.039 1 93.88 38 GLN B CA 1
ATOM 1671 C C . GLN B 1 38 ? 8.023 8.977 8.531 1 93.88 38 GLN B C 1
ATOM 1673 O O . GLN B 1 38 ? 9.125 8.906 7.98 1 93.88 38 GLN B O 1
ATOM 1678 N N . VAL B 1 39 ? 6.934 8.906 7.895 1 94.69 39 VAL B N 1
ATOM 1679 C CA . VAL B 1 39 ? 6.91 8.734 6.445 1 94.69 39 VAL B CA 1
ATOM 1680 C C . VAL B 1 39 ? 7.57 9.938 5.77 1 94.69 39 VAL B C 1
ATOM 1682 O O . VAL B 1 39 ? 8.312 9.781 4.793 1 94.69 39 VAL B O 1
ATOM 1685 N N . ILE B 1 40 ? 7.301 11.086 6.277 1 95.5 40 ILE B N 1
ATOM 1686 C CA . ILE B 1 40 ? 7.891 12.305 5.723 1 95.5 40 ILE B CA 1
ATOM 1687 C C . ILE B 1 40 ? 9.406 12.25 5.887 1 95.5 40 ILE B C 1
ATOM 1689 O O . ILE B 1 40 ? 10.148 12.602 4.965 1 95.5 40 ILE B O 1
ATOM 1693 N N . ASN B 1 41 ? 9.836 11.797 7.027 1 95.19 41 ASN B N 1
ATOM 1694 C CA . ASN B 1 41 ? 11.273 11.648 7.246 1 95.19 41 ASN B CA 1
ATOM 1695 C C . ASN B 1 41 ? 11.883 10.641 6.273 1 95.19 41 ASN B C 1
ATOM 1697 O O . ASN B 1 41 ? 12.977 10.859 5.754 1 95.19 41 ASN B O 1
ATOM 1701 N N . HIS B 1 42 ? 11.227 9.555 6.09 1 96.19 42 HIS B N 1
ATOM 1702 C CA . HIS B 1 42 ? 11.664 8.57 5.105 1 96.19 42 HIS B CA 1
ATOM 1703 C C . HIS B 1 42 ? 11.727 9.188 3.709 1 96.19 42 HIS B C 1
ATOM 1705 O O . HIS B 1 42 ? 12.703 8.984 2.982 1 96.19 42 HIS B O 1
ATOM 1711 N N . LEU B 1 43 ? 10.664 9.914 3.359 1 96.75 43 LEU B N 1
ATOM 1712 C CA . LEU B 1 43 ? 10.555 10.508 2.033 1 96.75 43 LEU B CA 1
ATOM 1713 C C . LEU B 1 43 ? 11.688 11.5 1.785 1 96.75 43 LEU B C 1
ATOM 1715 O O . LEU B 1 43 ? 12.281 11.516 0.701 1 96.75 43 LEU B O 1
ATOM 1719 N N . ASP B 1 44 ? 11.992 12.297 2.799 1 96.31 44 ASP B N 1
ATOM 1720 C CA . ASP B 1 44 ? 13.102 13.234 2.689 1 96.31 44 ASP B CA 1
ATOM 1721 C C . ASP B 1 44 ? 14.406 12.508 2.367 1 96.31 44 ASP B C 1
ATOM 1723 O O . ASP B 1 44 ? 15.141 12.906 1.46 1 96.31 44 ASP B O 1
ATOM 1727 N N . PHE B 1 45 ? 14.648 11.508 3.057 1 97.12 45 PHE B N 1
ATOM 1728 C CA . PHE B 1 45 ? 15.844 10.719 2.832 1 97.12 45 PHE B CA 1
ATOM 1729 C C . PHE B 1 45 ? 15.82 10.078 1.45 1 97.12 45 PHE B C 1
ATOM 1731 O O . PHE B 1 45 ? 16.828 10.109 0.729 1 97.12 45 PHE B O 1
ATOM 1738 N N . ASP B 1 46 ? 14.703 9.438 1.107 1 97.12 46 ASP B N 1
ATOM 1739 C CA . ASP B 1 46 ? 14.586 8.727 -0.161 1 97.12 46 ASP B CA 1
ATOM 1740 C C . ASP B 1 46 ? 14.781 9.672 -1.343 1 97.12 46 ASP B C 1
ATOM 1742 O O . ASP B 1 46 ? 15.344 9.281 -2.367 1 97.12 46 ASP B O 1
ATOM 1746 N N . LEU B 1 47 ? 14.289 10.859 -1.187 1 97.06 47 LEU B N 1
ATOM 1747 C CA . LEU B 1 47 ? 14.445 11.844 -2.254 1 97.06 47 LEU B CA 1
ATOM 1748 C C . LEU B 1 47 ? 15.914 12.203 -2.455 1 97.06 47 LEU B C 1
ATOM 1750 O O . LEU B 1 47 ? 16.359 12.398 -3.588 1 97.06 47 LEU B O 1
ATOM 1754 N N . GLU B 1 48 ? 16.641 12.312 -1.395 1 96.44 48 GLU B N 1
ATOM 1755 C CA . GLU B 1 48 ? 18.078 12.547 -1.489 1 96.44 48 GLU B CA 1
ATOM 1756 C C . GLU B 1 48 ? 18.781 11.391 -2.193 1 96.44 48 GLU B C 1
ATOM 1758 O O . GLU B 1 48 ? 19.625 11.602 -3.059 1 96.44 48 GLU B O 1
ATOM 1763 N N . GLN B 1 49 ? 18.406 10.164 -1.812 1 96.25 49 GLN B N 1
ATOM 1764 C CA . GLN B 1 49 ? 19 8.977 -2.422 1 96.25 49 GLN B CA 1
ATOM 1765 C C . GLN B 1 49 ? 18.672 8.898 -3.908 1 96.25 49 GLN B C 1
ATOM 1767 O O . GLN B 1 49 ? 19.5 8.492 -4.719 1 96.25 49 GLN B O 1
ATOM 1772 N N . TYR B 1 50 ? 17.453 9.273 -4.207 1 96.31 50 TYR B N 1
ATOM 1773 C CA . TYR B 1 50 ? 16.984 9.211 -5.586 1 96.31 50 TYR B CA 1
ATOM 1774 C C . TYR B 1 50 ? 17.875 10.039 -6.508 1 96.31 50 TYR B C 1
ATOM 1776 O O . TYR B 1 50 ? 18.094 9.664 -7.66 1 96.31 50 TYR B O 1
ATOM 1784 N N . GLU B 1 51 ? 18.375 11.133 -6.09 1 94.69 51 GLU B N 1
ATOM 1785 C CA . GLU B 1 51 ? 19.219 12.016 -6.879 1 94.69 51 GLU B CA 1
ATOM 1786 C C . GLU B 1 51 ? 20.609 11.406 -7.086 1 94.69 51 GLU B C 1
ATOM 1788 O O . GLU B 1 51 ? 21.281 11.703 -8.078 1 94.69 51 GLU B O 1
ATOM 1793 N N . GLU B 1 52 ? 21.016 10.516 -6.207 1 94.94 52 GLU B N 1
ATOM 1794 C CA . GLU B 1 52 ? 22.375 9.992 -6.203 1 94.94 52 GLU B CA 1
ATOM 1795 C C . GLU B 1 52 ? 22.453 8.625 -6.879 1 94.94 52 GLU B C 1
ATOM 1797 O O . GLU B 1 52 ? 23.484 8.242 -7.414 1 94.94 52 GLU B O 1
ATOM 1802 N N . LEU B 1 53 ? 21.406 7.895 -6.824 1 94.31 53 LEU B N 1
ATOM 1803 C CA . LEU B 1 53 ? 21.391 6.516 -7.297 1 94.31 53 LEU B CA 1
ATOM 1804 C C . LEU B 1 53 ? 21.156 6.461 -8.805 1 94.31 53 LEU B C 1
ATOM 1806 O O . LEU B 1 53 ? 20.703 7.441 -9.398 1 94.31 53 LEU B O 1
ATOM 1810 N N . ASP B 1 54 ? 21.531 5.316 -9.406 1 94.06 54 ASP B N 1
ATOM 1811 C CA . ASP B 1 54 ? 21.312 5.059 -10.82 1 94.06 54 ASP B CA 1
ATOM 1812 C C . ASP B 1 54 ? 20.844 3.619 -11.055 1 94.06 54 ASP B C 1
ATOM 1814 O O . ASP B 1 54 ? 20.844 2.809 -10.125 1 94.06 54 ASP B O 1
ATOM 1818 N N . GLY B 1 55 ? 20.297 3.389 -12.273 1 94.19 55 GLY B N 1
ATOM 1819 C CA . GLY B 1 55 ? 19.938 2.037 -12.664 1 94.19 55 GLY B CA 1
ATOM 1820 C C . GLY B 1 55 ? 18.844 1.438 -11.789 1 94.19 55 GLY B C 1
ATOM 1821 O O . GLY B 1 55 ? 17.891 2.117 -11.438 1 94.19 55 GLY B O 1
ATOM 1822 N N . ARG B 1 56 ? 18.953 0.193 -11.469 1 94.12 56 ARG B N 1
ATOM 1823 C CA . ARG B 1 56 ? 17.922 -0.552 -10.75 1 94.12 56 ARG B CA 1
ATOM 1824 C C . ARG B 1 56 ? 17.797 -0.062 -9.312 1 94.12 56 ARG B C 1
ATOM 1826 O O . ARG B 1 56 ? 16.719 -0.115 -8.727 1 94.12 56 ARG B O 1
ATOM 1833 N N . LYS B 1 57 ? 18.844 0.433 -8.797 1 94.88 57 LYS B N 1
ATOM 1834 C CA . LYS B 1 57 ? 18.781 0.988 -7.445 1 94.88 57 LYS B CA 1
ATOM 1835 C C . LYS B 1 57 ? 17.922 2.248 -7.406 1 94.88 57 LYS B C 1
ATOM 1837 O O . LYS B 1 57 ? 17.188 2.477 -6.445 1 94.88 57 LYS B O 1
ATOM 1842 N N . LYS B 1 58 ? 18.078 3.014 -8.453 1 95.25 58 LYS B N 1
ATOM 1843 C CA . LYS B 1 58 ? 17.234 4.199 -8.562 1 95.25 58 LYS B CA 1
ATOM 1844 C C . LYS B 1 58 ? 15.758 3.818 -8.719 1 95.25 58 LYS B C 1
ATOM 1846 O O . LYS B 1 58 ? 14.883 4.465 -8.141 1 95.25 58 LYS B O 1
ATOM 1851 N N . GLU B 1 59 ? 15.539 2.791 -9.461 1 94.62 59 GLU B N 1
ATOM 1852 C CA . GLU B 1 59 ? 14.172 2.293 -9.617 1 94.62 59 GLU B CA 1
ATOM 1853 C C . GLU B 1 59 ? 13.602 1.824 -8.281 1 94.62 59 GLU B C 1
ATOM 1855 O O . GLU B 1 59 ? 12.43 2.062 -7.984 1 94.62 59 GLU B O 1
ATOM 1860 N N . MET B 1 60 ? 14.391 1.156 -7.523 1 95.38 60 MET B N 1
ATOM 1861 C CA . MET B 1 60 ? 13.984 0.715 -6.191 1 95.38 60 MET B CA 1
ATOM 1862 C C . MET B 1 60 ? 13.617 1.905 -5.312 1 95.38 60 MET B C 1
ATOM 1864 O O . MET B 1 60 ? 12.578 1.889 -4.648 1 95.38 60 MET B O 1
ATOM 1868 N N . CYS B 1 61 ? 14.469 2.873 -5.379 1 96.12 61 CYS B N 1
ATOM 1869 C CA . CYS B 1 61 ? 14.211 4.094 -4.621 1 96.12 61 CYS B CA 1
ATOM 1870 C C . CYS B 1 61 ? 12.93 4.773 -5.09 1 96.12 61 CYS B C 1
ATOM 1872 O O . CYS B 1 61 ? 12.148 5.258 -4.277 1 96.12 61 CYS B O 1
ATOM 1874 N N . ALA B 1 62 ? 12.719 4.738 -6.395 1 95.19 62 ALA B N 1
ATOM 1875 C CA . ALA B 1 62 ? 11.508 5.324 -6.965 1 95.19 62 ALA B CA 1
ATOM 1876 C C . ALA B 1 62 ? 10.258 4.645 -6.41 1 95.19 62 ALA B C 1
ATOM 1878 O O . ALA B 1 62 ? 9.266 5.309 -6.109 1 95.19 62 ALA B O 1
ATOM 1879 N N . ARG B 1 63 ? 10.297 3.391 -6.285 1 93.12 63 ARG B N 1
ATOM 1880 C CA . ARG B 1 63 ? 9.156 2.654 -5.75 1 93.12 63 ARG B CA 1
ATOM 1881 C C . ARG B 1 63 ? 8.906 3.014 -4.289 1 93.12 63 ARG B C 1
ATOM 1883 O O . ARG B 1 63 ? 7.758 3.113 -3.855 1 93.12 63 ARG B O 1
ATOM 1890 N N . THR B 1 64 ? 9.984 3.203 -3.574 1 94.88 64 THR B N 1
ATOM 1891 C CA . THR B 1 64 ? 9.859 3.602 -2.176 1 94.88 64 THR B CA 1
ATOM 1892 C C . THR B 1 64 ? 9.203 4.977 -2.062 1 94.88 64 THR B C 1
ATOM 1894 O O . THR B 1 64 ? 8.336 5.188 -1.216 1 94.88 64 THR B O 1
ATOM 1897 N N . ILE B 1 65 ? 9.641 5.848 -2.889 1 94.62 65 ILE B N 1
ATOM 1898 C CA . ILE B 1 65 ? 9.086 7.199 -2.898 1 94.62 65 ILE B CA 1
ATOM 1899 C C . ILE B 1 65 ? 7.598 7.148 -3.217 1 94.62 65 ILE B C 1
ATOM 1901 O O . ILE B 1 65 ? 6.793 7.801 -2.549 1 94.62 65 ILE B O 1
ATOM 1905 N N . ARG B 1 66 ? 7.289 6.375 -4.203 1 92.56 66 ARG B N 1
ATOM 1906 C CA . ARG B 1 66 ? 5.887 6.203 -4.566 1 92.56 66 ARG B CA 1
ATOM 1907 C C . ARG B 1 66 ? 5.07 5.715 -3.373 1 92.56 66 ARG B C 1
ATOM 1909 O O . ARG B 1 66 ? 3.99 6.242 -3.094 1 92.56 66 ARG B O 1
ATOM 1916 N N . ASN B 1 67 ? 5.57 4.766 -2.678 1 92 67 ASN B N 1
ATOM 1917 C CA . ASN B 1 67 ? 4.875 4.191 -1.53 1 92 67 ASN B CA 1
ATOM 1918 C C . ASN B 1 67 ? 4.766 5.195 -0.385 1 92 67 ASN B C 1
ATOM 1920 O O . ASN B 1 67 ? 3.758 5.223 0.324 1 92 67 ASN B O 1
ATOM 1924 N N . ASP B 1 68 ? 5.801 5.945 -0.174 1 93.62 68 ASP B N 1
ATOM 1925 C CA . ASP B 1 68 ? 5.766 6.969 0.864 1 93.62 68 ASP B CA 1
ATOM 1926 C C . ASP B 1 68 ? 4.66 7.988 0.592 1 93.62 68 ASP B C 1
ATOM 1928 O O . ASP B 1 68 ? 3.893 8.336 1.493 1 93.62 68 ASP B O 1
ATOM 1932 N N . ILE B 1 69 ? 4.559 8.422 -0.641 1 93.31 69 ILE B N 1
ATOM 1933 C CA . ILE B 1 69 ? 3.535 9.391 -1.012 1 93.31 69 ILE B CA 1
ATOM 1934 C C . ILE B 1 69 ? 2.148 8.773 -0.85 1 93.31 69 ILE B C 1
ATOM 1936 O O . ILE B 1 69 ? 1.233 9.406 -0.325 1 93.31 69 ILE B O 1
ATOM 1940 N N . ALA B 1 70 ? 2.047 7.547 -1.287 1 91.31 70 ALA B N 1
ATOM 1941 C CA . ALA B 1 70 ? 0.787 6.832 -1.095 1 91.31 70 ALA B CA 1
ATOM 1942 C C . ALA B 1 70 ? 0.411 6.773 0.383 1 91.31 70 ALA B C 1
ATOM 1944 O O . ALA B 1 70 ? -0.751 6.977 0.743 1 91.31 70 ALA B O 1
ATOM 1945 N N . ASP B 1 71 ? 1.351 6.484 1.229 1 91.62 71 ASP B N 1
ATOM 1946 C CA . ASP B 1 71 ? 1.12 6.371 2.666 1 91.62 71 ASP B CA 1
ATOM 1947 C C . ASP B 1 71 ? 0.686 7.707 3.262 1 91.62 71 ASP B C 1
ATOM 1949 O O . ASP B 1 71 ? -0.124 7.746 4.191 1 91.62 71 ASP B O 1
ATOM 1953 N N . ILE B 1 72 ? 1.244 8.773 2.779 1 93.69 72 ILE B N 1
ATOM 1954 C CA . ILE B 1 72 ? 0.849 10.094 3.256 1 93.69 72 ILE B CA 1
ATOM 1955 C C . ILE B 1 72 ? -0.64 10.312 2.994 1 93.69 72 ILE B C 1
ATOM 1957 O O . ILE B 1 72 ? -1.372 10.766 3.879 1 93.69 72 ILE B O 1
ATOM 1961 N N . PHE B 1 73 ? -1.107 9.914 1.821 1 92.56 73 PHE B N 1
ATOM 1962 C CA . PHE B 1 73 ? -2.52 10.07 1.492 1 92.56 73 PHE B CA 1
ATOM 1963 C C . PHE B 1 73 ? -3.379 9.148 2.344 1 92.56 73 PHE B C 1
ATOM 1965 O O . PHE B 1 73 ? -4.453 9.539 2.805 1 92.56 73 PHE B O 1
ATOM 1972 N N . LYS B 1 74 ? -2.902 7.969 2.477 1 91.94 74 LYS B N 1
ATOM 1973 C CA . LYS B 1 74 ? -3.645 7.02 3.303 1 91.94 74 LYS B CA 1
ATOM 1974 C C . LYS B 1 74 ? -3.766 7.52 4.738 1 91.94 74 LYS B C 1
ATOM 1976 O O . LYS B 1 74 ? -4.84 7.445 5.34 1 91.94 74 LYS B O 1
ATOM 1981 N N . ASN B 1 75 ? -2.693 7.953 5.281 1 92.62 75 ASN B N 1
ATOM 1982 C CA . ASN B 1 75 ? -2.705 8.508 6.633 1 92.62 75 ASN B CA 1
ATOM 1983 C C . ASN B 1 75 ? -3.646 9.703 6.738 1 92.62 75 ASN B C 1
ATOM 1985 O O . ASN B 1 75 ? -4.316 9.883 7.758 1 92.62 75 ASN B O 1
ATOM 1989 N N . LEU B 1 76 ? -3.645 10.516 5.719 1 94.19 76 LEU B N 1
ATOM 1990 C CA . LEU B 1 76 ? -4.547 11.664 5.699 1 94.19 76 LEU B CA 1
ATOM 1991 C C . LEU B 1 76 ? -6.004 11.211 5.703 1 94.19 76 LEU B C 1
ATOM 1993 O O . LEU B 1 76 ? -6.84 11.805 6.383 1 94.19 76 LEU B O 1
ATOM 1997 N N . GLU B 1 77 ? -6.301 10.195 4.949 1 93.12 77 GLU B N 1
ATOM 1998 C CA . GLU B 1 77 ? -7.648 9.633 4.941 1 93.12 77 GLU B CA 1
ATOM 1999 C C . GLU B 1 77 ? -8.055 9.141 6.328 1 93.12 77 GLU B C 1
ATOM 2001 O O . GLU B 1 77 ? -9.164 9.414 6.789 1 93.12 77 GLU B O 1
ATOM 2006 N N . ASP B 1 78 ? -7.148 8.438 6.941 1 91.44 78 ASP B N 1
ATOM 2007 C CA . ASP B 1 78 ? -7.406 7.949 8.297 1 91.44 78 ASP B CA 1
ATOM 2008 C C . ASP B 1 78 ? -7.594 9.109 9.273 1 91.44 78 ASP B C 1
ATOM 2010 O O . ASP B 1 78 ? -8.453 9.047 10.148 1 91.44 78 ASP B O 1
ATOM 2014 N N . TYR B 1 79 ? -6.734 10.094 9.102 1 93.38 79 TYR B N 1
ATOM 2015 C CA . TYR B 1 79 ? -6.848 11.297 9.922 1 93.38 79 TYR B CA 1
ATOM 2016 C C . TYR B 1 79 ? -8.219 11.938 9.758 1 93.38 79 TYR B C 1
ATOM 2018 O O . TYR B 1 79 ? -8.883 12.242 10.75 1 93.38 79 TYR B O 1
ATOM 2026 N N . LEU B 1 80 ? -8.656 12.109 8.531 1 94.12 80 LEU B N 1
ATOM 2027 C CA . LEU B 1 80 ? -9.938 12.742 8.242 1 94.12 80 LEU B CA 1
ATOM 2028 C C . LEU B 1 80 ? -11.094 11.914 8.812 1 94.12 80 LEU B C 1
ATOM 2030 O O . LEU B 1 80 ? -12.039 12.469 9.367 1 94.12 80 LEU B O 1
ATOM 2034 N N . ALA B 1 81 ? -10.992 10.617 8.656 1 92.94 81 ALA B N 1
ATOM 2035 C CA . ALA B 1 81 ? -12.031 9.742 9.18 1 92.94 81 ALA B CA 1
ATOM 2036 C C . ALA B 1 81 ? -12.195 9.922 10.688 1 92.94 81 ALA B C 1
ATOM 2038 O O . ALA B 1 81 ? -13.32 10 11.188 1 92.94 81 ALA B O 1
ATOM 2039 N N . LEU B 1 82 ? -11.102 10.055 11.352 1 91.62 82 LEU B N 1
ATOM 2040 C CA . LEU B 1 82 ? -11.133 10.133 12.805 1 91.62 82 LEU B CA 1
ATOM 2041 C C . LEU B 1 82 ? -11.609 11.508 13.266 1 91.62 82 LEU B C 1
ATOM 2043 O O . LEU B 1 82 ? -12.445 11.609 14.172 1 91.62 82 LEU B O 1
ATOM 2047 N N . VAL B 1 83 ? -11.086 12.555 12.68 1 91.44 83 VAL B N 1
ATOM 2048 C CA . VAL B 1 83 ? -11.406 13.898 13.164 1 91.44 83 VAL B CA 1
ATOM 2049 C C . VAL B 1 83 ? -12.844 14.25 12.805 1 91.44 83 VAL B C 1
ATOM 2051 O O . VAL B 1 83 ? -13.539 14.922 13.57 1 91.44 83 VAL B O 1
ATOM 2054 N N . LEU B 1 84 ? -13.297 13.781 11.672 1 92.62 84 LEU B N 1
ATOM 2055 C CA . LEU B 1 84 ? -14.672 14.062 11.281 1 92.62 84 LEU B CA 1
ATOM 2056 C C . LEU B 1 84 ? -15.656 13.234 12.102 1 92.62 84 LEU B C 1
ATOM 2058 O O . LEU B 1 84 ? -16.75 13.703 12.414 1 92.62 84 LEU B O 1
ATOM 2062 N N . LYS B 1 85 ? -15.266 12.047 12.43 1 90.38 85 LYS B N 1
ATOM 2063 C CA . LYS B 1 85 ? -16.094 11.211 13.297 1 90.38 85 LYS B CA 1
ATOM 2064 C C . LYS B 1 85 ? -16.375 11.914 14.617 1 90.38 85 LYS B C 1
ATOM 2066 O O . LYS B 1 85 ? -17.469 11.766 15.188 1 90.38 85 LYS B O 1
ATOM 2071 N N . LYS B 1 86 ? -15.469 12.648 15.094 1 86.69 86 LYS B N 1
ATOM 2072 C CA . LYS B 1 86 ? -15.609 13.375 16.359 1 86.69 86 LYS B CA 1
ATOM 2073 C C . LYS B 1 86 ? -16.75 14.383 16.281 1 86.69 86 LYS B C 1
ATOM 2075 O O . LYS B 1 86 ? -17.297 14.766 17.312 1 86.69 86 LYS B O 1
ATOM 2080 N N . ILE B 1 87 ? -17.062 14.797 15.117 1 88.75 87 ILE B N 1
ATOM 2081 C CA . ILE B 1 87 ? -18.125 15.789 14.984 1 88.75 87 ILE B CA 1
ATOM 2082 C C . ILE B 1 87 ? -19.344 15.148 14.344 1 88.75 87 ILE B C 1
ATOM 2084 O O . ILE B 1 87 ? -20.188 15.844 13.773 1 88.75 87 ILE B O 1
ATOM 2088 N N . GLY B 1 88 ? -19.359 13.875 14.273 1 88 88 GLY B N 1
ATOM 2089 C CA . GLY B 1 88 ? -20.547 13.133 13.875 1 88 88 GLY B CA 1
ATOM 2090 C C . GLY B 1 88 ? -20.641 12.891 12.383 1 88 88 GLY B C 1
ATOM 2091 O O . GLY B 1 88 ? -21.703 12.586 11.859 1 88 88 GLY B O 1
ATOM 2092 N N . VAL B 1 89 ? -19.562 13.102 11.711 1 90.25 89 VAL B N 1
ATOM 2093 C CA . VAL B 1 89 ? -19.578 12.914 10.258 1 90.25 89 VAL B CA 1
ATOM 2094 C C . VAL B 1 89 ? -18.844 11.625 9.898 1 90.25 89 VAL B C 1
ATOM 2096 O O . VAL B 1 89 ? -17.719 11.391 10.352 1 90.25 89 VAL B O 1
ATOM 2099 N N . PHE B 1 90 ? -19.516 10.828 9.109 1 90.94 90 PHE B N 1
ATOM 2100 C CA . PHE B 1 90 ? -18.922 9.594 8.625 1 90.94 90 PHE B CA 1
ATOM 2101 C C . PHE B 1 90 ? -18.438 9.758 7.184 1 90.94 90 PHE B C 1
ATOM 2103 O O . PHE B 1 90 ? -19.172 10.281 6.34 1 90.94 90 PHE B O 1
ATOM 2110 N N . VAL B 1 91 ? -17.234 9.266 6.914 1 90.44 91 VAL B N 1
ATOM 2111 C CA . VAL B 1 91 ? -16.578 9.555 5.648 1 90.44 91 VAL B CA 1
ATOM 2112 C C . VAL B 1 91 ? -17.062 8.586 4.574 1 90.44 91 VAL B C 1
ATOM 2114 O O . VAL B 1 91 ? -16.891 8.844 3.379 1 90.44 91 VAL B O 1
ATOM 2117 N N . ASN B 1 92 ? -17.688 7.449 4.844 1 86.56 92 ASN B N 1
ATOM 2118 C CA . ASN B 1 92 ? -18.031 6.395 3.9 1 86.56 92 ASN B CA 1
ATOM 2119 C C . ASN B 1 92 ? -19.016 6.898 2.838 1 86.56 92 ASN B C 1
ATOM 2121 O O . ASN B 1 92 ? -19.062 6.359 1.729 1 86.56 92 ASN B O 1
ATOM 2125 N N . ASP B 1 93 ? -19.703 7.914 3.027 1 85.75 93 ASP B N 1
ATOM 2126 C CA . ASP B 1 93 ? -20.703 8.406 2.082 1 85.75 93 ASP B CA 1
ATOM 2127 C C . ASP B 1 93 ? -20.25 9.703 1.421 1 85.75 93 ASP B C 1
ATOM 2129 O O . ASP B 1 93 ? -21.062 10.43 0.841 1 85.75 93 ASP B O 1
ATOM 2133 N N . LYS B 1 94 ? -18.969 9.984 1.534 1 91.88 94 LYS B N 1
ATOM 2134 C CA . LYS B 1 94 ? -18.453 11.258 1.023 1 91.88 94 LYS B CA 1
ATOM 2135 C C . LYS B 1 94 ? -17.219 11.055 0.155 1 91.88 94 LYS B C 1
ATOM 2137 O O . LYS B 1 94 ? -16.469 10.102 0.357 1 91.88 94 LYS B O 1
ATOM 2142 N N . SER B 1 95 ? -17.141 11.961 -0.793 1 92.31 95 SER B N 1
ATOM 2143 C CA . SER B 1 95 ? -15.906 11.945 -1.562 1 92.31 95 SER B CA 1
ATOM 2144 C C . SER B 1 95 ? -14.734 12.461 -0.732 1 92.31 95 SER B C 1
ATOM 2146 O O . SER B 1 95 ? -14.938 13.172 0.256 1 92.31 95 SER B O 1
ATOM 2148 N N . PHE B 1 96 ? -13.594 12.125 -1.106 1 93.44 96 PHE B N 1
ATOM 2149 C CA . PHE B 1 96 ? -12.398 12.609 -0.433 1 93.44 96 PHE B CA 1
ATOM 2150 C C . PHE B 1 96 ? -12.359 14.133 -0.427 1 93.44 96 PHE B C 1
ATOM 2152 O O . PHE B 1 96 ? -12.055 14.742 0.598 1 93.44 96 PHE B O 1
ATOM 2159 N N . LYS B 1 97 ? -12.664 14.695 -1.546 1 94.88 97 LYS B N 1
ATOM 2160 C CA . LYS B 1 97 ? -12.695 16.156 -1.674 1 94.88 97 LYS B CA 1
ATOM 2161 C C . LYS B 1 97 ? -13.688 16.766 -0.694 1 94.88 97 LYS B C 1
ATOM 2163 O O . LYS B 1 97 ? -13.383 17.766 -0.044 1 94.88 97 LYS B O 1
ATOM 2168 N N . ASP B 1 98 ? -14.836 16.172 -0.532 1 96.06 98 ASP B N 1
ATOM 2169 C CA . ASP B 1 98 ? -15.852 16.672 0.395 1 96.06 98 ASP B CA 1
ATOM 2170 C C . ASP B 1 98 ? -15.359 16.594 1.838 1 96.06 98 ASP B C 1
ATOM 2172 O O . ASP B 1 98 ? -15.602 17.5 2.631 1 96.06 98 ASP B O 1
ATOM 2176 N N . CYS B 1 99 ? -14.688 15.531 2.123 1 96.19 99 CYS B N 1
ATOM 2177 C CA . CYS B 1 99 ? -14.133 15.375 3.465 1 96.19 99 CYS B CA 1
ATOM 2178 C C . CYS B 1 99 ? -13.117 16.469 3.773 1 96.19 99 CYS B C 1
ATOM 2180 O O . CYS B 1 99 ? -13.117 17.031 4.867 1 96.19 99 CYS B O 1
ATOM 2182 N N . ILE B 1 100 ? -12.297 16.766 2.775 1 96.69 100 ILE B N 1
ATOM 2183 C CA . ILE B 1 100 ? -11.297 17.812 2.957 1 96.69 100 ILE B CA 1
ATOM 2184 C C . ILE B 1 100 ? -11.984 19.156 3.162 1 96.69 100 ILE B C 1
ATOM 2186 O O . ILE B 1 100 ? -11.6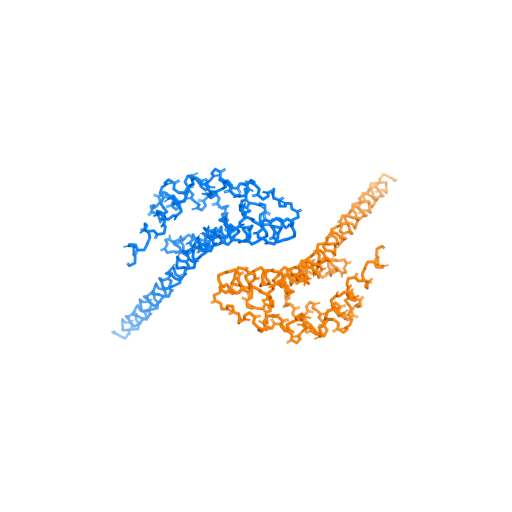41 19.891 4.086 1 96.69 100 ILE B O 1
ATOM 2190 N N . ASN B 1 101 ? -12.961 19.391 2.369 1 96.88 101 ASN B N 1
ATOM 2191 C CA . ASN B 1 101 ? -13.672 20.672 2.467 1 96.88 101 ASN B CA 1
ATOM 2192 C C . ASN B 1 101 ? -14.352 20.828 3.822 1 96.88 101 ASN B C 1
ATOM 2194 O O . ASN B 1 101 ? -14.297 21.906 4.426 1 96.88 101 ASN B O 1
ATOM 2198 N N . LEU B 1 102 ? -14.922 19.781 4.223 1 95.81 102 LEU B N 1
ATOM 2199 C CA . LEU B 1 102 ? -15.586 19.828 5.523 1 95.81 102 LEU B CA 1
ATOM 2200 C C . LEU B 1 102 ? -14.57 20.047 6.641 1 95.81 102 LEU B C 1
ATOM 2202 O O . LEU B 1 102 ? -14.828 20.828 7.562 1 95.81 102 LEU B O 1
ATOM 2206 N N . ALA B 1 103 ? -13.484 19.375 6.578 1 95.06 103 ALA B N 1
ATOM 2207 C CA . ALA B 1 103 ? -12.438 19.516 7.586 1 95.06 103 ALA B CA 1
ATOM 2208 C C . ALA B 1 103 ? -11.891 20.953 7.59 1 95.06 103 ALA B C 1
ATOM 2210 O O . ALA B 1 103 ? -11.57 21.5 8.648 1 95.06 103 ALA B O 1
ATOM 2211 N N . LEU B 1 104 ? -11.742 21.5 6.41 1 95.31 104 LEU B N 1
ATOM 2212 C CA . LEU B 1 104 ? -11.297 22.875 6.297 1 95.31 104 LEU B CA 1
ATOM 2213 C C . LEU B 1 104 ? -12.305 23.828 6.93 1 95.31 104 LEU B C 1
ATOM 2215 O O . LEU B 1 104 ? -11.938 24.703 7.715 1 95.31 104 LEU B O 1
ATOM 2219 N N . ASP B 1 105 ? -13.523 23.578 6.703 1 95.44 105 ASP B N 1
ATOM 2220 C CA . ASP B 1 105 ? -14.609 24.406 7.23 1 95.44 105 ASP B CA 1
ATOM 2221 C C . ASP B 1 105 ? -14.633 24.375 8.758 1 95.44 105 ASP B C 1
ATOM 2223 O O . ASP B 1 105 ? -14.922 25.391 9.398 1 95.44 105 ASP B O 1
ATOM 2227 N N . LYS B 1 106 ? -14.359 23.266 9.258 1 93.38 106 LYS B N 1
ATOM 2228 C CA . LYS B 1 106 ? -14.438 23.078 10.703 1 93.38 106 LYS B CA 1
ATOM 2229 C C . LYS B 1 106 ? -13.078 23.297 11.359 1 93.38 106 LYS B C 1
ATOM 2231 O O . LYS B 1 106 ? -12.906 23.016 12.547 1 93.38 106 LYS B O 1
ATOM 2236 N N . GLN B 1 107 ? -12.102 23.656 10.602 1 92.31 107 GLN B N 1
ATOM 2237 C CA . GLN B 1 107 ? -10.758 24 11.07 1 92.31 107 GLN B CA 1
ATOM 2238 C C . GLN B 1 107 ? -10.078 22.781 11.688 1 92.31 107 GLN B C 1
ATOM 2240 O O . GLN B 1 107 ? -9.438 22.891 12.742 1 92.31 107 GLN B O 1
ATOM 2245 N N . LEU B 1 108 ? -10.289 21.672 11.086 1 92.56 108 LEU B N 1
ATOM 2246 C CA . LEU B 1 108 ? -9.688 20.422 11.539 1 92.56 108 LEU B CA 1
ATOM 2247 C C . LEU B 1 108 ? -8.492 20.047 10.672 1 92.56 108 LEU B C 1
ATOM 2249 O O . LEU B 1 108 ? -7.875 19 10.875 1 92.56 108 LEU B O 1
ATOM 2253 N N . LEU B 1 109 ? -8.211 20.859 9.75 1 93.56 109 LEU B N 1
ATOM 2254 C CA . LEU B 1 109 ? -7.113 20.688 8.805 1 93.56 109 LEU B CA 1
ATOM 2255 C C . LEU B 1 109 ? -6.387 22.016 8.586 1 93.56 109 LEU B C 1
ATOM 2257 O O . LEU B 1 109 ? -7.008 23.078 8.586 1 93.56 109 LEU B O 1
ATOM 2261 N N . HIS B 1 110 ? -5.051 21.875 8.5 1 93.38 110 HIS B N 1
ATOM 2262 C CA . HIS B 1 110 ? -4.285 23.078 8.141 1 93.38 110 HIS B CA 1
ATOM 2263 C C . HIS B 1 110 ? -4.758 23.656 6.816 1 93.38 110 HIS B C 1
ATOM 2265 O O . HIS B 1 110 ? -4.84 22.938 5.812 1 93.38 110 HIS B O 1
ATOM 2271 N N . ASP B 1 111 ? -5.004 24.891 6.754 1 93.81 111 ASP B N 1
ATOM 2272 C CA . ASP B 1 111 ? -5.711 25.531 5.652 1 93.81 111 ASP B CA 1
ATOM 2273 C C . ASP B 1 111 ? -4.949 25.375 4.34 1 93.81 111 ASP B C 1
ATOM 2275 O O . ASP B 1 111 ? -5.469 24.797 3.381 1 93.81 111 ASP B O 1
ATOM 2279 N N . GLU B 1 112 ? -3.721 25.828 4.285 1 94.69 112 GLU B N 1
ATOM 2280 C CA . GLU B 1 112 ? -2.939 25.797 3.051 1 94.69 112 GLU B CA 1
ATOM 2281 C C . GLU B 1 112 ? -2.682 24.359 2.607 1 94.69 112 GLU B C 1
ATOM 2283 O O . GLU B 1 112 ? -2.68 24.062 1.411 1 94.69 112 GLU B O 1
ATOM 2288 N N . PHE B 1 113 ? -2.516 23.516 3.574 1 96.5 113 PHE B N 1
ATOM 2289 C CA . PHE B 1 113 ? -2.297 22.109 3.275 1 96.5 113 PHE B CA 1
ATOM 2290 C C . PHE B 1 113 ? -3.533 21.5 2.631 1 96.5 113 PHE B C 1
ATOM 2292 O O . PHE B 1 113 ? -3.438 20.844 1.593 1 96.5 113 PHE B O 1
ATOM 2299 N N . GLY B 1 114 ? -4.664 21.75 3.242 1 96.12 114 GLY B N 1
ATOM 2300 C CA . GLY B 1 114 ? -5.906 21.219 2.697 1 96.12 114 GLY B CA 1
ATOM 2301 C C . GLY B 1 114 ? -6.172 21.688 1.275 1 96.12 114 GLY B C 1
ATOM 2302 O O . GLY B 1 114 ? -6.551 20.875 0.421 1 96.12 114 GLY B O 1
ATOM 2303 N N . LYS B 1 115 ? -5.992 22.906 1.041 1 96 115 LYS B N 1
ATOM 2304 C CA . LYS B 1 115 ? -6.191 23.453 -0.296 1 96 115 LYS B CA 1
ATOM 2305 C C . LYS B 1 115 ? -5.234 22.828 -1.302 1 96 115 LYS B C 1
ATOM 2307 O O . LYS B 1 115 ? -5.629 22.516 -2.43 1 96 115 LYS B O 1
ATOM 2312 N N . TYR B 1 116 ? -4.02 22.672 -0.887 1 97.25 116 TYR B N 1
ATOM 2313 C CA . TYR B 1 116 ? -3.021 22.047 -1.74 1 97.25 116 TYR B CA 1
ATOM 2314 C C . TYR B 1 116 ? -3.432 20.609 -2.084 1 97.25 116 TYR B C 1
ATOM 2316 O O . TYR B 1 116 ? -3.297 20.188 -3.23 1 97.25 116 TYR B O 1
ATOM 2324 N N . ILE B 1 117 ? -3.947 19.844 -1.122 1 96.31 117 ILE B N 1
ATOM 2325 C CA . ILE B 1 117 ? -4.344 18.453 -1.318 1 96.31 117 ILE B CA 1
ATOM 2326 C C . ILE B 1 117 ? -5.504 18.391 -2.309 1 96.31 117 ILE B C 1
ATOM 2328 O O . ILE B 1 117 ? -5.566 17.469 -3.131 1 96.31 117 ILE B O 1
ATOM 2332 N N . ILE B 1 118 ? -6.344 19.328 -2.244 1 95.38 118 ILE B N 1
ATOM 2333 C CA . ILE B 1 118 ? -7.457 19.359 -3.189 1 95.38 118 ILE B CA 1
ATOM 2334 C C . ILE B 1 118 ? -6.918 19.484 -4.613 1 95.38 118 ILE B C 1
ATOM 2336 O O . ILE B 1 118 ? -7.422 18.828 -5.531 1 95.38 118 ILE B O 1
ATOM 2340 N N . ASP B 1 119 ? -5.957 20.281 -4.754 1 94.25 119 ASP B N 1
ATOM 2341 C CA . ASP B 1 119 ? -5.332 20.453 -6.059 1 94.25 119 ASP B CA 1
ATOM 2342 C C . ASP B 1 119 ? -4.672 19.156 -6.535 1 94.25 119 ASP B C 1
ATOM 2344 O O . ASP B 1 119 ? -4.5 18.953 -7.738 1 94.25 119 ASP B O 1
ATOM 2348 N N . LYS B 1 120 ? -4.246 18.281 -5.633 1 93.19 120 LYS B N 1
ATOM 2349 C CA . LYS B 1 120 ? -3.516 17.062 -5.961 1 93.19 120 LYS B CA 1
ATOM 2350 C C . LYS B 1 120 ? -4.422 15.836 -5.875 1 93.19 120 LYS B C 1
ATOM 2352 O O . LYS B 1 120 ? -3.943 14.703 -5.859 1 93.19 120 LYS B O 1
ATOM 2357 N N . ILE B 1 121 ? -5.695 15.977 -5.898 1 90.5 121 ILE B N 1
ATOM 2358 C CA . ILE B 1 121 ? -6.656 14.906 -5.664 1 90.5 121 ILE B CA 1
ATOM 2359 C C . ILE B 1 121 ? -6.52 13.836 -6.746 1 90.5 121 ILE B C 1
ATOM 2361 O O . ILE B 1 121 ? -6.723 12.648 -6.488 1 90.5 121 ILE B O 1
ATOM 2365 N N . LYS B 1 122 ? -6.16 14.258 -7.867 1 87.06 122 LYS B N 1
ATOM 2366 C CA . LYS B 1 122 ? -5.992 13.312 -8.961 1 87.06 122 LYS B CA 1
ATOM 2367 C C . LYS B 1 122 ? -4.895 12.297 -8.648 1 87.06 122 LYS B C 1
ATOM 2369 O O . LYS B 1 122 ? -5 11.125 -9.023 1 87.06 122 LYS B O 1
ATOM 2374 N N . ILE B 1 123 ? -3.893 12.719 -8.008 1 87.75 123 ILE B N 1
ATOM 2375 C CA . ILE B 1 123 ? -2.793 11.836 -7.637 1 87.75 123 ILE B CA 1
ATOM 2376 C C . ILE B 1 123 ? -3.287 10.789 -6.641 1 87.75 123 ILE B C 1
ATOM 2378 O O . ILE B 1 123 ? -2.959 9.609 -6.758 1 87.75 123 ILE B O 1
ATOM 2382 N N . ARG B 1 124 ? -4.027 11.227 -5.73 1 86.69 124 ARG B N 1
ATOM 2383 C CA . ARG B 1 124 ? -4.613 10.312 -4.754 1 86.69 124 ARG B CA 1
ATOM 2384 C C . ARG B 1 124 ? -5.449 9.242 -5.445 1 86.69 124 ARG B C 1
ATOM 2386 O O . ARG B 1 124 ? -5.406 8.07 -5.055 1 86.69 124 ARG B O 1
ATOM 2393 N N . ASN B 1 125 ? -6.137 9.633 -6.453 1 81.62 125 ASN B N 1
ATOM 2394 C CA . ASN B 1 125 ? -6.996 8.703 -7.176 1 81.62 125 ASN B CA 1
ATOM 2395 C C . ASN B 1 125 ? -6.188 7.629 -7.895 1 81.62 125 ASN B C 1
ATOM 2397 O O . ASN B 1 125 ? -6.641 6.492 -8.031 1 81.62 125 ASN B O 1
ATOM 2401 N N . PHE B 1 126 ? -5.039 8 -8.258 1 80.81 126 PHE B N 1
ATOM 2402 C CA . PHE B 1 126 ? -4.16 7.043 -8.922 1 80.81 126 PHE B CA 1
ATOM 2403 C C . PHE B 1 126 ? -3.783 5.91 -7.973 1 80.81 126 PHE B C 1
ATOM 2405 O O . PHE B 1 126 ? -3.678 4.754 -8.391 1 80.81 126 PHE B O 1
ATOM 2412 N N . PHE B 1 127 ? -3.514 6.172 -6.77 1 79.56 127 PHE B N 1
ATOM 2413 C CA . PHE B 1 127 ? -3.1 5.168 -5.797 1 79.56 127 PHE B CA 1
ATOM 2414 C C . PHE B 1 127 ? -4.238 4.199 -5.504 1 79.56 127 PHE B C 1
ATOM 2416 O O . PHE B 1 127 ? -4 3.045 -5.137 1 79.56 127 PHE B O 1
ATOM 2423 N N . SER B 1 128 ? -5.406 4.637 -5.758 1 67.25 128 SER B N 1
ATOM 2424 C CA . SER B 1 128 ? -6.57 3.787 -5.535 1 67.25 128 SER B CA 1
ATOM 2425 C C . SER B 1 128 ? -6.762 2.799 -6.684 1 67.25 128 SER B C 1
ATOM 2427 O O . SER B 1 128 ? -7.305 1.709 -6.484 1 67.25 128 SER B O 1
ATOM 2429 N N . TYR B 1 12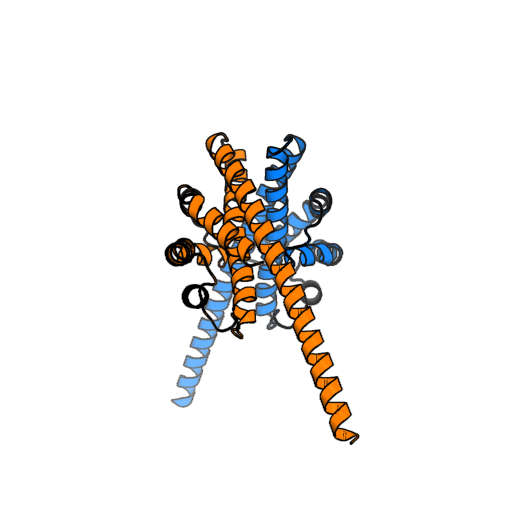9 ? -6.188 3.309 -7.852 1 61.97 129 TYR B N 1
ATOM 2430 C CA . TYR B 1 129 ? -6.336 2.471 -9.039 1 61.97 129 TYR B CA 1
ATOM 2431 C C . TYR B 1 129 ? -4.996 1.873 -9.453 1 61.97 129 TYR B C 1
ATOM 2433 O O . TYR B 1 129 ? -4.012 2.598 -9.625 1 61.97 129 TYR B O 1
ATOM 2441 N N . ARG B 1 130 ? -4.461 0.867 -8.93 1 53.03 130 ARG B N 1
ATOM 2442 C CA . ARG B 1 130 ? -3.162 0.208 -8.992 1 53.03 130 ARG B CA 1
ATOM 2443 C C . ARG B 1 130 ? -2.672 0.085 -10.43 1 53.03 130 ARG B C 1
ATOM 2445 O O . ARG B 1 130 ? -1.577 -0.427 -10.672 1 53.03 130 ARG B O 1
ATOM 2452 N N . TYR B 1 131 ? -3.371 0.562 -11.43 1 53.5 131 TYR B N 1
ATOM 2453 C CA . TYR B 1 131 ? -2.896 0.163 -12.75 1 53.5 131 TYR B CA 1
ATOM 2454 C C . TYR B 1 131 ? -2.264 1.341 -13.477 1 53.5 131 TYR B C 1
ATOM 2456 O O . TYR B 1 131 ? -1.502 1.151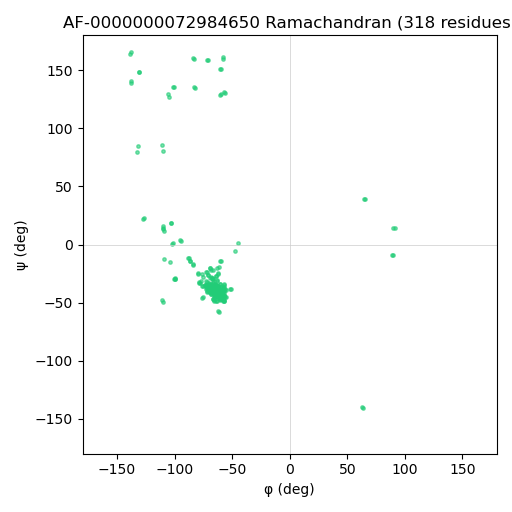 -14.43 1 53.5 131 TYR B O 1
ATOM 2464 N N . ASN B 1 132 ? -2.504 2.535 -12.891 1 61.66 132 ASN B N 1
ATOM 2465 C CA . ASN B 1 132 ? -1.954 3.664 -13.633 1 61.66 132 ASN B CA 1
ATOM 2466 C C . ASN B 1 132 ? -1.196 4.621 -12.719 1 61.66 132 ASN B C 1
ATOM 2468 O O . ASN B 1 132 ? -1.694 5.699 -12.383 1 61.66 132 ASN B O 1
ATOM 2472 N N . TYR B 1 133 ? 0.041 4.105 -12.469 1 69.38 133 TYR B N 1
ATOM 2473 C CA . TYR B 1 133 ? 0.782 5.012 -11.594 1 69.38 133 TYR B CA 1
ATOM 2474 C C . TYR B 1 133 ? 1.415 6.145 -12.398 1 69.38 133 TYR B C 1
ATOM 2476 O O . TYR B 1 133 ? 1.945 5.922 -13.484 1 69.38 133 TYR B O 1
ATOM 2484 N N . PRO B 1 134 ? 1.249 7.324 -11.859 1 76.69 134 PRO B N 1
ATOM 2485 C CA . PRO B 1 134 ? 2.012 8.406 -12.477 1 76.69 134 PRO B CA 1
ATOM 2486 C C . PRO B 1 134 ? 3.516 8.148 -12.477 1 76.69 134 PRO B C 1
ATOM 2488 O O . PRO B 1 134 ? 3.988 7.246 -11.789 1 76.69 134 PRO B O 1
ATOM 2491 N N . LYS B 1 135 ? 4.137 8.898 -13.359 1 85.5 135 LYS B N 1
ATOM 2492 C CA . LYS B 1 135 ? 5.594 8.836 -13.359 1 85.5 135 LYS B CA 1
ATOM 2493 C C . LYS B 1 135 ? 6.16 9.273 -12.016 1 85.5 135 LYS B C 1
ATOM 2495 O O . LYS B 1 135 ? 5.566 10.102 -11.32 1 85.5 135 LYS B O 1
ATOM 2500 N N . THR B 1 136 ? 7.25 8.758 -11.695 1 89.44 136 THR B N 1
ATOM 2501 C CA . THR B 1 136 ? 7.891 9.047 -10.414 1 89.44 136 THR B CA 1
ATOM 2502 C C . THR B 1 136 ? 8.125 10.547 -10.258 1 89.44 136 THR B C 1
ATOM 2504 O O . THR B 1 136 ? 7.91 11.102 -9.172 1 89.44 136 THR B O 1
ATOM 2507 N N . GLU B 1 137 ? 8.523 11.227 -11.32 1 90 137 GLU B N 1
ATOM 2508 C CA . GLU B 1 137 ? 8.836 12.648 -11.289 1 90 137 GLU B CA 1
ATOM 2509 C C . GLU B 1 137 ? 7.602 13.469 -10.914 1 90 137 GLU B C 1
ATOM 2511 O O . GLU B 1 137 ? 7.711 14.477 -10.211 1 90 137 GLU B O 1
ATOM 2516 N N . GLU B 1 138 ? 6.426 13.016 -11.391 1 89.44 138 GLU B N 1
ATOM 2517 C CA . GLU B 1 138 ? 5.18 13.703 -11.055 1 89.44 138 GLU B CA 1
ATOM 2518 C C . GLU B 1 138 ? 4.828 13.523 -9.578 1 89.44 138 GLU B C 1
ATOM 2520 O O . GLU B 1 138 ? 4.336 14.453 -8.938 1 89.44 138 GLU B O 1
ATOM 2525 N N . LEU B 1 139 ? 5.152 12.391 -9.094 1 91.69 139 LEU B N 1
ATOM 2526 C CA . LEU B 1 139 ? 4.887 12.109 -7.684 1 91.69 139 LEU B CA 1
ATOM 2527 C C . LEU B 1 139 ? 5.812 12.922 -6.785 1 91.69 139 LEU B C 1
ATOM 2529 O O . LEU B 1 139 ? 5.379 13.461 -5.762 1 91.69 139 LEU B O 1
ATOM 2533 N N . ILE B 1 140 ? 7.008 13 -7.199 1 94.31 140 ILE B N 1
ATOM 2534 C CA . ILE B 1 140 ? 7.996 13.742 -6.422 1 94.31 140 ILE B CA 1
ATOM 2535 C C . ILE B 1 140 ? 7.559 15.195 -6.297 1 94.31 140 ILE B C 1
ATOM 2537 O O . ILE B 1 140 ? 7.707 15.805 -5.23 1 94.31 140 ILE B O 1
ATOM 2541 N N . LYS B 1 141 ? 6.938 15.703 -7.289 1 93.06 141 LYS B N 1
ATOM 2542 C CA . LYS B 1 141 ? 6.512 17.109 -7.309 1 93.06 141 LYS B CA 1
ATOM 2543 C C . LYS B 1 141 ? 5.387 17.344 -6.305 1 93.06 141 LYS B C 1
ATOM 2545 O O . LYS B 1 141 ? 5.125 18.5 -5.926 1 93.06 141 LYS B O 1
ATOM 2550 N N . VAL B 1 142 ? 4.754 16.328 -5.934 1 93.38 142 VAL B N 1
ATOM 2551 C CA . VAL B 1 142 ? 3.684 16.453 -4.953 1 93.38 142 VAL B CA 1
ATOM 2552 C C . VAL B 1 142 ? 4.262 16.922 -3.615 1 93.38 142 VAL B C 1
ATOM 2554 O O . VAL B 1 142 ? 3.617 17.672 -2.877 1 93.38 142 VAL B O 1
ATOM 2557 N N . TYR B 1 143 ? 5.406 16.5 -3.361 1 94.56 143 TYR B N 1
ATOM 2558 C CA . TYR B 1 143 ? 5.984 16.75 -2.045 1 94.56 143 TYR B CA 1
ATOM 2559 C C . TYR B 1 143 ? 7.137 17.734 -2.137 1 94.56 143 TYR B C 1
ATOM 2561 O O . TYR B 1 143 ? 7.207 18.688 -1.362 1 94.56 143 TYR B O 1
ATOM 2569 N N . LYS B 1 144 ? 8.016 17.469 -3.088 1 93.56 144 LYS B N 1
ATOM 2570 C CA . LYS B 1 144 ? 9.211 18.297 -3.195 1 93.56 144 LYS B CA 1
ATOM 2571 C C . LYS B 1 144 ? 8.844 19.75 -3.455 1 93.56 144 LYS B C 1
ATOM 2573 O O . LYS B 1 144 ? 8.102 20.047 -4.387 1 93.56 144 LYS B O 1
ATOM 2578 N N . GLY B 1 145 ? 9.383 20.688 -2.664 1 91.5 145 GLY B N 1
ATOM 2579 C CA . GLY B 1 145 ? 9.062 22.109 -2.768 1 91.5 145 GLY B CA 1
ATOM 2580 C C . GLY B 1 145 ? 7.879 22.516 -1.915 1 91.5 145 GLY B C 1
ATOM 2581 O O . GLY B 1 145 ? 7.562 23.703 -1.807 1 91.5 145 GLY B O 1
ATOM 2582 N N . HIS B 1 146 ? 7.199 21.484 -1.354 1 94.81 146 HIS B N 1
ATOM 2583 C CA . HIS B 1 146 ? 6.031 21.766 -0.52 1 94.81 146 HIS B CA 1
ATOM 2584 C C . HIS B 1 146 ? 6.168 21.094 0.848 1 94.81 146 HIS B C 1
ATOM 2586 O O . HIS B 1 146 ? 5.168 20.844 1.521 1 94.81 146 HIS B O 1
ATOM 2592 N N . GLU B 1 147 ? 7.383 20.797 1.242 1 94.25 147 GLU B N 1
ATOM 2593 C CA . GLU B 1 147 ? 7.68 20.109 2.49 1 94.25 147 GLU B CA 1
ATOM 2594 C C . GLU B 1 147 ? 7.078 20.844 3.688 1 94.25 147 GLU B C 1
ATOM 2596 O O . GLU B 1 147 ? 6.531 20.219 4.594 1 94.25 147 GLU B O 1
ATOM 2601 N N . ASP B 1 148 ? 7.145 22.094 3.607 1 93.31 148 ASP B N 1
ATOM 2602 C CA . ASP B 1 148 ? 6.699 22.906 4.73 1 93.31 148 ASP B CA 1
ATOM 2603 C C . ASP B 1 148 ? 5.191 22.781 4.938 1 93.31 148 ASP B C 1
ATOM 2605 O O . ASP B 1 148 ? 4.707 22.875 6.066 1 93.31 148 ASP B O 1
ATOM 2609 N N . LEU B 1 149 ? 4.469 22.578 3.92 1 93.94 149 LEU B N 1
ATOM 2610 C CA . LEU B 1 149 ? 3.023 22.406 4.027 1 93.94 149 LEU B CA 1
ATOM 2611 C C . LEU B 1 149 ? 2.686 21.141 4.789 1 93.94 149 LEU B C 1
ATOM 2613 O O . LEU B 1 149 ? 1.823 21.141 5.672 1 93.94 149 LEU B O 1
ATOM 2617 N N . PHE B 1 150 ? 3.363 20.094 4.441 1 94.56 150 PHE B N 1
ATOM 2618 C CA . PHE B 1 150 ? 3.125 18.797 5.078 1 94.56 150 PHE B CA 1
ATOM 2619 C C . PHE B 1 150 ? 3.537 18.844 6.543 1 94.56 150 PHE B C 1
ATOM 2621 O O . PHE B 1 150 ? 2.775 18.422 7.418 1 94.56 150 PHE B O 1
ATOM 2628 N N . LYS B 1 151 ? 4.672 19.359 6.758 1 92.38 151 LYS B N 1
ATOM 2629 C CA . LYS B 1 151 ? 5.156 19.484 8.133 1 92.38 151 LYS B CA 1
ATOM 2630 C C . LYS B 1 151 ? 4.289 20.438 8.938 1 92.38 151 LYS B C 1
ATOM 2632 O O . LYS B 1 151 ? 4.055 20.219 10.133 1 92.38 151 LYS B O 1
ATOM 2637 N N . GLY B 1 152 ? 3.84 21.484 8.328 1 91 152 GLY B N 1
ATOM 2638 C CA . GLY B 1 152 ? 2.93 22.422 8.961 1 91 152 GLY B CA 1
ATOM 2639 C C . GLY B 1 152 ? 1.643 21.781 9.438 1 91 152 GLY B C 1
ATOM 2640 O O . GLY B 1 152 ? 1.153 22.078 10.531 1 91 152 GLY B O 1
ATOM 2641 N N . HIS B 1 153 ? 1.109 20.891 8.656 1 92.56 153 HIS B N 1
ATOM 2642 C CA . HIS B 1 153 ? -0.106 20.188 9.039 1 92.56 153 HIS B CA 1
ATOM 2643 C C . HIS B 1 153 ? 0.13 19.312 10.266 1 92.56 153 HIS B C 1
ATOM 2645 O O . HIS B 1 153 ? -0.698 19.281 11.18 1 92.56 153 HIS B O 1
ATOM 2651 N N . ILE B 1 154 ? 1.228 18.609 10.266 1 90.81 154 ILE B N 1
ATOM 2652 C CA . ILE B 1 154 ? 1.549 17.75 11.398 1 90.81 154 ILE B CA 1
ATOM 2653 C C . ILE B 1 154 ? 1.667 18.594 12.664 1 90.81 154 ILE B C 1
ATOM 2655 O O . ILE B 1 154 ? 1.097 18.234 13.703 1 90.81 154 ILE B O 1
ATOM 2659 N N . SER B 1 155 ? 2.305 19.719 12.586 1 87.69 155 SER B N 1
ATOM 2660 C CA . SER B 1 155 ? 2.482 20.625 13.719 1 87.69 155 SER B CA 1
ATOM 2661 C C . SER B 1 155 ? 1.151 21.203 14.172 1 87.69 155 SER B C 1
ATOM 2663 O O . SER B 1 155 ? 0.92 21.391 15.375 1 87.69 155 SER B O 1
ATOM 2665 N N . PHE B 1 156 ? 0.354 21.578 13.219 1 85.81 156 PHE B N 1
ATOM 2666 C CA . PHE B 1 156 ? -0.97 22.141 13.469 1 85.81 156 PHE B CA 1
ATOM 2667 C C . PHE B 1 156 ? -1.768 21.234 14.406 1 85.81 156 PHE B C 1
ATOM 2669 O O . PHE B 1 156 ? -2.432 21.703 15.328 1 85.81 156 PHE B O 1
ATOM 2676 N N . LYS B 1 157 ? -1.708 19.938 14.344 1 78.38 157 LYS B N 1
ATOM 2677 C CA . LYS B 1 157 ? -2.604 19.031 15.047 1 78.38 157 LYS B CA 1
ATOM 2678 C C . LYS B 1 157 ? -1.943 18.469 16.312 1 78.38 157 LYS B C 1
ATOM 2680 O O . LYS B 1 157 ? -2.629 18.125 17.281 1 78.38 157 LYS B O 1
ATOM 2685 N N . MET B 1 158 ? -0.732 18.391 16.203 1 70.31 158 MET B N 1
ATOM 2686 C CA . MET B 1 158 ? -0.101 17.938 17.438 1 70.31 158 MET B CA 1
ATOM 2687 C C . MET B 1 158 ? -0.383 18.906 18.594 1 70.31 158 MET B C 1
ATOM 2689 O O . MET B 1 158 ? -0.394 18.5 19.75 1 70.31 158 MET B O 1
ATOM 2693 N N . THR B 1 159 ? -0.854 20.047 18.188 1 61.56 159 THR B N 1
ATOM 2694 C CA . THR B 1 159 ? -1.171 21.047 19.203 1 61.56 159 THR B CA 1
ATOM 2695 C C . THR B 1 159 ? -2.588 20.859 19.734 1 61.56 159 THR B C 1
ATOM 2697 O O . THR B 1 159 ? -2.947 21.422 20.766 1 61.56 159 THR B O 1
ATOM 2700 N N . LEU B 1 160 ? -3.275 20.078 19 1 58.84 160 LEU B N 1
ATOM 2701 C CA . LEU B 1 160 ? -4.672 19.922 19.406 1 58.84 160 LEU B CA 1
ATOM 2702 C C . LEU B 1 160 ? -4.82 18.797 20.422 1 58.84 160 LEU B C 1
ATOM 2704 O O . LEU B 1 160 ? -5.887 18.641 21.016 1 58.84 160 LEU B O 1
ATOM 2708 N N . PHE B 1 161 ? -3.766 18.062 20.547 1 57.06 161 PHE B N 1
ATOM 2709 C CA . PHE B 1 161 ? -3.814 17.047 21.578 1 57.06 161 PHE B CA 1
ATOM 2710 C C . PHE B 1 161 ? -2.912 17.406 22.75 1 57.06 161 PHE B C 1
ATOM 2712 O O . PHE B 1 161 ? -1.912 18.109 22.578 1 57.06 161 PHE B O 1
#

Solvent-accessible surface area (backbone atoms only — not comparable to full-atom values): 17660 Å² total; per-residue (Å²): 117,66,68,61,52,56,51,50,52,52,50,50,52,48,52,49,49,49,50,50,52,50,51,51,48,49,51,50,47,50,50,43,48,52,50,44,51,50,41,50,53,51,39,56,52,41,55,56,48,43,75,70,44,57,71,70,60,23,52,50,38,42,53,35,44,52,49,36,56,49,46,48,53,51,41,48,50,52,48,50,42,54,60,36,41,75,75,74,39,71,56,90,85,49,53,70,66,54,50,48,52,51,30,45,74,69,64,72,41,44,61,71,40,50,56,51,48,60,74,46,43,67,60,57,51,28,68,76,40,83,82,56,72,73,55,63,70,62,55,46,55,70,43,60,96,40,55,64,41,59,53,47,36,52,57,59,49,59,67,74,100,120,65,70,60,51,56,51,51,52,52,50,49,52,49,50,48,51,50,49,50,51,50,51,52,47,48,51,49,47,50,50,43,48,52,50,43,51,50,39,50,53,50,38,56,52,40,54,57,48,42,75,72,45,59,71,69,59,23,50,50,38,44,52,36,43,52,50,36,55,48,47,48,52,50,41,48,50,52,47,49,43,53,61,36,42,75,73,73,41,71,56,89,86,50,55,70,65,55,51,49,51,50,30,45,74,68,63,73,42,43,61,72,39,48,56,52,48,58,75,44,43,66,60,58,52,28,68,75,41,84,81,55,70,73,56,62,70,64,55,45,55,70,42,60,96,42,55,64,42,58,52,47,35,52,56,60,49,59,66,74,101

pLDDT: mean 85.97, std 12.82, range [31.45, 97.31]

Radius of gyration: 23.95 Å; Cα contacts (8 Å, |Δi|>4): 225; chains: 2; bounding box: 68×52×78 Å

Secondary structure (DSSP, 8-state):
-HHHHHHHHHHHHHHHHHHHHHHHHHHHHHHHHHHHHHHHHHHHHHHHHHHH--HHHHHHHHHHHHHHHHHHHHHHHHHHHHHHHTTT--GGGS-HHHHHHHHHHTT-S-HHHHHHHHHTHHHHHHHHSTT-PPPHHHHHHHHTT-HHHHHHHHHHHHTT-/-HHHHHHHHHHHHHHHHHHHHHHHHHHHHHHHHHHHHHHHHHHHHHHHHHHH--HHHHHHHHHHHHHHHHHHHHHHHHHHHHHHHTTT--GGGS-HHHHHHHHHHTT-S-HHHHHHHHHTHHHHHHHHSTT-PPPHHHHHHHHTT-HHHHHHHHHHHHTT-

Foldseek 3Di:
DVVVVVVVVVVVVVVVVVVVVVVVLVVVLLVLLVVLVVLLVVLVVLVVVLVVDDDVVNVVSLVSNLVSLLSNVVSVVVNLQSVVVVVPDHCVVDDPLVSLVVCCVVVVFDNVLSVLCNVVVVQNVVSVPVPDHDDSVVSCVSCPPCVCSSVVRSVSCVVVD/DVVVVVVVVVVVVVVVVVVVVVVVLVVVLLVLLVVLVVLLVVLVVLVVVLVVDDDVVNVVSLVSNLVSLLSNVVSVVVNLQSVVVVVPDHCPVDDPLVSLVVCCVVVVFDNVLSVLCNVVVVQNVVSVVVPDHDDSVVSCVSCPVCVCSSVVRSVSCVVVD

Sequence (322 aa):
MKKNIDFGKNAMQQNTRREVMVRLNNRKLKVILENTEQVINHLDFDLEQYEELDGRKKEMCARTIRNDIADIFKNLEDYLALVLKKIGVFVNDKSFKDCINLALDKQLLHDEFGKYIIDKIKIRNFFSYRYNYPKTEELIKVYKGHEDLFKGHISFKMTLFMKKNIDFGKNAMQQNTRREVMVRLNNRKLKVILENTEQVINHLDFDLEQYEELDGRKKEMCARTIRNDIADIFKNLEDYLALVLKKIGVFVNDKSFKDCINLALDKQLLHDEFGKYIIDKIKIRNFFSYRYNYPKTEELIKVYKGHEDLFKGHISFKMTLF

Organism: Clostridium tetani (strain Massachusetts / E88) (NCBI:txid212717)

Nearest PDB structures (foldseek):
  8w6e-assembly1_A  TM=5.432E-01  e=4.253E-01  artificial sequences
  5oen-assembly1_B  TM=4.818E-01  e=8.977E-01  Mus musculus
  8w6f-assembly1_A  TM=3.716E-01  e=5.264E-01  artificial sequences
  8w6f-assembly2_B  TM=3.566E-01  e=1.376E+00  artificial sequences
  8w6e-assembly1_A  TM=5.434E-01  e=5.062E-01  artificial sequences